Protein AF-0000000071821373 (afdb_homodimer)

Radius of gyration: 20.68 Å; Cα contacts (8 Å, |Δi|>4): 282; chains: 2; bounding box: 41×62×52 Å

Solvent-accessible surface area (backbone atoms only — not comparable to full-atom values): 16325 Å² total; per-residue (Å²): 130,56,71,66,56,53,48,50,34,48,46,51,29,52,49,26,50,13,40,44,38,11,38,24,46,49,52,18,52,54,44,57,64,51,37,69,77,74,42,53,81,91,68,64,64,71,68,56,64,84,60,56,63,58,50,51,52,47,50,54,52,37,52,54,28,49,54,50,28,54,57,25,47,53,51,52,37,66,71,66,53,69,67,58,76,70,58,71,66,26,47,50,49,50,50,48,53,52,50,50,52,53,48,53,57,53,48,51,53,51,51,51,53,52,53,50,34,64,73,73,47,85,43,72,69,55,44,53,50,49,24,52,50,25,44,50,48,27,52,53,42,51,53,51,52,47,50,48,50,45,65,75,74,98,129,55,71,67,55,52,51,51,36,49,48,52,30,52,50,24,48,15,40,44,38,11,40,23,46,50,52,16,51,54,44,57,64,52,36,70,77,70,36,55,75,91,67,61,63,71,68,58,65,84,59,54,63,58,50,50,52,47,50,55,52,37,52,56,28,49,54,49,29,53,56,25,47,52,51,51,37,67,70,66,53,68,65,58,76,66,60,70,65,25,47,51,50,51,50,48,52,52,50,50,52,52,48,53,57,54,47,52,53,52,50,51,52,52,53,49,35,65,73,72,47,85,42,72,69,54,45,53,52,47,23,53,48,26,44,50,49,28,52,51,43,50,52,51,51,48,51,49,50,45,65,76,73,98

Nearest PDB structures (foldseek):
  8w6f-assembly1_A  TM=7.249E-01  e=3.974E+00  artificial sequences
  4ons-assembly1_A  TM=6.147E-01  e=3.242E+00  Mus musculus
  6y07-assembly1_A  TM=5.290E-01  e=3.777E+00  synthetic construct
  6bfi-assembly2_B  TM=6.790E-01  e=7.322E+00  Oscarella pearsei
  8w6f-assembly1_A  TM=7.261E-01  e=4.843E+00  artificial sequences

Secondary structure (DSSP, 8-state):
--HHHHHHHHHHHHHHHHHHHHHHHHHHHHHHHTSGGGG-TTS--------HHHHHHHHHHHHHHHHHHHHHHHHHHHHH----S-SHHHHHHHHHHHHHHHHHHHHHHHHHHHHHHHHH---HHHHHHHHHHHHHHHHHHHHHHHHHHHHHH-/--HHHHHHHHHHHHHHHHHHHHHHHHHHHHHHHTSGGGGSSSS--------HHHHHHHHHHHHHHHHHHHHHHHHHHHHH----S-HHHHHHHHHHHHHHHHHHHHHHHHHHHHHHHHHH---HHHHHHHHHHHHHHHHHHHHHHHHHHHHHH-

Organism: Haloferax volcanii (strain ATCC 29605 / DSM 3757 / JCM 8879 / NBRC 14742 / NCIMB 2012 / VKM B-1768 / DS2) (NCBI:txid309800)

Structure (mmCIF, N/CA/C/O backbone):
data_AF-0000000071821373-model_v1
#
loop_
_entity.id
_entity.type
_entity.pdbx_description
1 polymer 'CopD domain protein'
#
loop_
_atom_site.group_PDB
_atom_site.id
_atom_site.type_symbol
_atom_site.label_atom_id
_atom_site.label_alt_id
_atom_site.label_comp_id
_atom_site.label_asym_id
_atom_site.label_entity_id
_atom_site.label_seq_id
_atom_site.pdbx_PDB_ins_code
_atom_site.Cartn_x
_atom_site.Cartn_y
_atom_site.Cartn_z
_atom_site.occupancy
_atom_site.B_iso_or_equiv
_atom_site.auth_seq_id
_atom_site.auth_comp_id
_atom_site.auth_asym_id
_atom_site.auth_atom_id
_atom_site.pdbx_PDB_model_num
ATOM 1 N N . MET A 1 1 ? -7.809 -14.523 -22.906 1 77.94 1 MET A N 1
ATOM 2 C CA . MET A 1 1 ? -7.102 -13.258 -22.703 1 77.94 1 MET A CA 1
ATOM 3 C C . MET A 1 1 ? -5.617 -13.414 -23 1 77.94 1 MET A C 1
ATOM 5 O O . MET A 1 1 ? -5.043 -14.484 -22.781 1 77.94 1 MET A O 1
ATOM 9 N N . SER A 1 2 ? -5.113 -12.359 -23.641 1 85.81 2 SER A N 1
ATOM 10 C CA . SER A 1 2 ? -3.678 -12.414 -23.906 1 85.81 2 SER A CA 1
ATOM 11 C C . SER A 1 2 ? -2.873 -12.398 -22.609 1 85.81 2 SER A C 1
ATOM 13 O O . SER A 1 2 ? -3.393 -12.031 -21.562 1 85.81 2 SER A O 1
ATOM 15 N N . ALA A 1 3 ? -1.694 -12.852 -22.625 1 86.81 3 ALA A N 1
ATOM 16 C CA . ALA A 1 3 ? -0.799 -12.852 -21.484 1 86.81 3 ALA A CA 1
ATOM 17 C C . ALA A 1 3 ? -0.598 -11.43 -20.938 1 86.81 3 ALA A C 1
ATOM 19 O O . ALA A 1 3 ? -0.548 -11.219 -19.734 1 86.81 3 ALA A O 1
ATOM 20 N N . ALA A 1 4 ? -0.507 -10.508 -21.844 1 90.06 4 ALA A N 1
ATOM 21 C CA . ALA A 1 4 ? -0.295 -9.109 -21.469 1 90.06 4 ALA A CA 1
ATOM 22 C C . ALA A 1 4 ? -1.507 -8.547 -20.719 1 90.06 4 ALA A C 1
ATOM 24 O O . ALA A 1 4 ? -1.358 -7.801 -19.75 1 90.06 4 ALA A O 1
ATOM 25 N N . THR A 1 5 ? -2.658 -8.906 -21.172 1 91.94 5 THR A N 1
ATOM 26 C CA . THR A 1 5 ? -3.881 -8.438 -20.531 1 91.94 5 THR A CA 1
ATOM 27 C C . THR A 1 5 ? -4.016 -9.031 -19.125 1 91.94 5 THR A C 1
ATOM 29 O O . THR A 1 5 ? -4.367 -8.328 -18.188 1 91.94 5 THR A O 1
ATOM 32 N N . THR A 1 6 ? -3.678 -10.266 -19 1 92.38 6 THR A N 1
ATOM 33 C CA . THR A 1 6 ? -3.76 -10.906 -17.688 1 92.38 6 THR A CA 1
ATOM 34 C C . THR A 1 6 ? -2.779 -10.273 -16.703 1 92.38 6 THR A C 1
ATOM 36 O O . THR A 1 6 ? -3.109 -10.062 -15.539 1 92.38 6 THR A O 1
ATOM 39 N N . LEU A 1 7 ? -1.603 -9.977 -17.234 1 92.94 7 LEU A N 1
ATOM 40 C CA . LEU A 1 7 ? -0.6 -9.32 -16.406 1 92.94 7 LEU A CA 1
ATOM 41 C C . LEU A 1 7 ? -1.076 -7.945 -15.945 1 92.94 7 LEU A C 1
ATOM 43 O O . LEU A 1 7 ? -0.912 -7.578 -14.781 1 92.94 7 LEU A O 1
ATOM 47 N N . LEU A 1 8 ? -1.646 -7.227 -16.891 1 95.06 8 LEU A N 1
ATOM 48 C CA . LEU A 1 8 ? -2.129 -5.887 -16.578 1 95.06 8 LEU A CA 1
ATOM 49 C C . LEU A 1 8 ? -3.25 -5.938 -15.547 1 95.06 8 LEU A C 1
ATOM 51 O O . LEU A 1 8 ? -3.297 -5.113 -14.633 1 95.06 8 LEU A O 1
ATOM 55 N N . VAL A 1 9 ? -4.129 -6.91 -15.672 1 96 9 VAL A N 1
ATOM 56 C CA . VAL A 1 9 ? -5.242 -7.09 -14.742 1 96 9 VAL A CA 1
ATOM 57 C C . VAL A 1 9 ? -4.707 -7.395 -13.344 1 96 9 VAL A C 1
ATOM 59 O O . VAL A 1 9 ? -5.129 -6.773 -12.367 1 96 9 VAL A O 1
ATOM 62 N N . ARG A 1 10 ? -3.756 -8.18 -13.25 1 95.94 10 ARG A N 1
ATOM 63 C CA . ARG A 1 10 ? -3.16 -8.547 -11.969 1 95.94 10 ARG A CA 1
ATOM 64 C C . ARG A 1 10 ? -2.396 -7.371 -11.359 1 95.94 10 ARG A C 1
ATOM 66 O O . ARG A 1 10 ? -2.463 -7.137 -10.156 1 95.94 10 ARG A O 1
ATOM 73 N N . LEU A 1 11 ? -1.693 -6.695 -12.227 1 97.38 11 LEU A N 1
ATOM 74 C CA . LEU A 1 11 ? -0.911 -5.551 -11.773 1 97.38 11 LEU A CA 1
ATOM 75 C C . LEU A 1 11 ? -1.815 -4.477 -11.18 1 97.38 11 LEU A C 1
ATOM 77 O O . LEU A 1 11 ? -1.554 -3.975 -10.078 1 97.38 11 LEU A O 1
ATOM 81 N N . VAL A 1 12 ? -2.881 -4.207 -11.891 1 98.31 12 VAL A N 1
ATOM 82 C CA . VAL A 1 12 ? -3.797 -3.174 -11.406 1 98.31 12 VAL A CA 1
ATOM 83 C C . VAL A 1 12 ? -4.434 -3.615 -10.094 1 98.31 12 VAL A C 1
ATOM 85 O O . VAL A 1 12 ? -4.586 -2.812 -9.172 1 98.31 12 VAL A O 1
ATOM 88 N N . HIS A 1 13 ? -4.793 -4.855 -10.055 1 98.12 13 HIS A N 1
ATOM 89 C CA . HIS A 1 13 ? -5.418 -5.387 -8.852 1 98.12 13 HIS A CA 1
ATOM 90 C C . HIS A 1 13 ? -4.48 -5.285 -7.648 1 98.12 13 HIS A C 1
ATOM 92 O O . HIS A 1 13 ? -4.871 -4.781 -6.594 1 98.12 13 HIS A O 1
ATOM 98 N N . VAL A 1 14 ? -3.244 -5.676 -7.824 1 98.19 14 VAL A N 1
ATOM 99 C CA . VAL A 1 14 ? -2.295 -5.715 -6.715 1 98.19 14 VAL A CA 1
ATOM 100 C C . VAL A 1 14 ? -1.872 -4.293 -6.348 1 98.19 14 VAL A C 1
ATOM 102 O O . VAL A 1 14 ? -1.662 -3.986 -5.172 1 98.19 14 VAL A O 1
ATOM 105 N N . VAL A 1 15 ? -1.742 -3.461 -7.309 1 98.69 15 VAL A N 1
ATOM 106 C CA . VAL A 1 15 ? -1.411 -2.064 -7.039 1 98.69 15 VAL A CA 1
ATOM 107 C C . VAL A 1 15 ? -2.561 -1.396 -6.289 1 98.69 15 VAL A C 1
ATOM 109 O O . VAL A 1 15 ? -2.334 -0.625 -5.355 1 98.69 15 VAL A O 1
ATOM 112 N N . GLY A 1 16 ? -3.783 -1.638 -6.742 1 98.75 16 GLY A N 1
ATOM 113 C CA . GLY A 1 16 ? -4.93 -1.138 -6 1 98.75 16 GLY A CA 1
ATOM 114 C C . GLY A 1 16 ? -4.93 -1.564 -4.543 1 98.75 16 GLY A C 1
ATOM 115 O O . GLY A 1 16 ? -5.176 -0.749 -3.652 1 98.75 16 GLY A O 1
ATOM 116 N N . MET A 1 17 ? -4.648 -2.836 -4.324 1 98.62 17 MET A N 1
ATOM 117 C CA . MET A 1 17 ? -4.559 -3.373 -2.971 1 98.62 17 MET A CA 1
ATOM 118 C C . MET A 1 17 ? -3.477 -2.652 -2.172 1 98.62 17 MET A C 1
ATOM 120 O O . MET A 1 17 ? -3.68 -2.32 -1.002 1 98.62 17 MET A O 1
ATOM 124 N N . ALA A 1 18 ? -2.352 -2.357 -2.73 1 98.75 18 ALA A N 1
ATOM 125 C CA . ALA A 1 18 ? -1.245 -1.679 -2.059 1 98.75 18 ALA A CA 1
ATOM 126 C C . ALA A 1 18 ? -1.636 -0.261 -1.652 1 98.75 18 ALA A C 1
ATOM 128 O O . ALA A 1 18 ? -1.303 0.192 -0.555 1 98.75 18 ALA A O 1
ATOM 129 N N . LEU A 1 19 ? -2.332 0.405 -2.537 1 98.69 19 LEU A N 1
ATOM 130 C CA . LEU A 1 19 ? -2.754 1.775 -2.268 1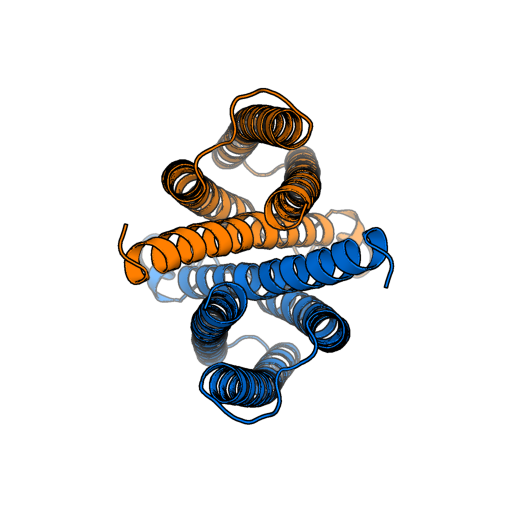 98.69 19 LEU A CA 1
ATOM 131 C C . LEU A 1 19 ? -3.766 1.818 -1.128 1 98.69 19 LEU A C 1
ATOM 133 O O . LEU A 1 19 ? -3.672 2.668 -0.24 1 98.69 19 LEU A O 1
ATOM 137 N N . VAL A 1 20 ? -4.691 0.878 -1.171 1 98.75 20 VAL A N 1
ATOM 138 C CA . VAL A 1 20 ? -5.754 0.875 -0.171 1 98.75 20 VAL A CA 1
ATOM 139 C C . VAL A 1 20 ? -5.191 0.448 1.182 1 98.75 20 VAL A C 1
ATOM 141 O O . VAL A 1 20 ? -5.43 1.105 2.197 1 98.75 20 VAL A O 1
ATOM 144 N N . LEU A 1 21 ? -4.422 -0.596 1.224 1 98.75 21 LEU A N 1
ATOM 145 C CA . LEU A 1 21 ? -3.873 -1.099 2.479 1 98.75 21 LEU A CA 1
ATOM 146 C C . LEU A 1 21 ? -2.795 -0.162 3.012 1 98.75 21 LEU A C 1
ATOM 148 O O . LEU A 1 21 ? -2.828 0.225 4.184 1 98.75 21 LEU A O 1
ATOM 152 N N . GLY A 1 22 ? -1.856 0.177 2.184 1 98.38 22 GLY A N 1
ATOM 153 C CA . GLY A 1 22 ? -0.811 1.093 2.611 1 98.38 22 GLY A CA 1
ATOM 154 C C . GLY A 1 22 ? -1.344 2.443 3.051 1 98.38 22 GLY A C 1
ATOM 155 O O . GLY A 1 22 ? -0.925 2.979 4.078 1 98.38 22 GLY A O 1
ATOM 156 N N . GLY A 1 23 ? -2.246 2.99 2.264 1 97.56 23 GLY A N 1
ATOM 157 C CA . GLY A 1 23 ? -2.865 4.254 2.625 1 97.56 23 GLY A CA 1
ATOM 158 C C . GLY A 1 23 ? -3.588 4.207 3.957 1 97.56 23 GLY A C 1
ATOM 159 O O . GLY A 1 23 ? -3.486 5.137 4.758 1 97.56 23 GLY A O 1
ATOM 160 N N . ALA A 1 24 ? -4.309 3.162 4.191 1 98.19 24 ALA A N 1
ATOM 161 C CA . ALA A 1 24 ? -5.035 3.025 5.449 1 98.19 24 ALA A CA 1
ATOM 162 C C . ALA A 1 24 ? -4.07 2.938 6.633 1 98.19 24 ALA A C 1
ATOM 164 O O . ALA A 1 24 ? -4.32 3.525 7.688 1 98.19 24 ALA A O 1
ATOM 165 N N . ALA A 1 25 ? -3.018 2.201 6.453 1 97.5 25 ALA A N 1
ATOM 166 C CA . ALA A 1 25 ? -2.029 2.049 7.52 1 97.5 25 ALA A CA 1
ATOM 167 C C . ALA A 1 25 ? -1.4 3.391 7.883 1 97.5 25 ALA A C 1
ATOM 169 O O . ALA A 1 25 ? -1.248 3.713 9.062 1 97.5 25 ALA A O 1
ATOM 170 N N . PHE A 1 26 ? -1.113 4.16 6.914 1 94.88 26 PHE A N 1
ATOM 171 C CA . PHE A 1 26 ? -0.473 5.441 7.184 1 94.88 26 PHE A CA 1
ATOM 172 C C . PHE A 1 26 ? -1.484 6.453 7.715 1 94.88 26 PHE A C 1
ATOM 174 O O . PHE A 1 26 ? -1.148 7.297 8.547 1 94.88 26 PHE A O 1
ATOM 181 N N . ALA A 1 27 ? -2.709 6.414 7.145 1 94 27 ALA A N 1
ATOM 182 C CA . ALA A 1 27 ? -3.75 7.262 7.719 1 94 27 ALA A CA 1
ATOM 183 C C . ALA A 1 27 ? -3.949 6.957 9.203 1 94 27 ALA A C 1
ATOM 185 O O . ALA A 1 27 ? -4.047 7.875 10.023 1 94 27 ALA A O 1
ATOM 1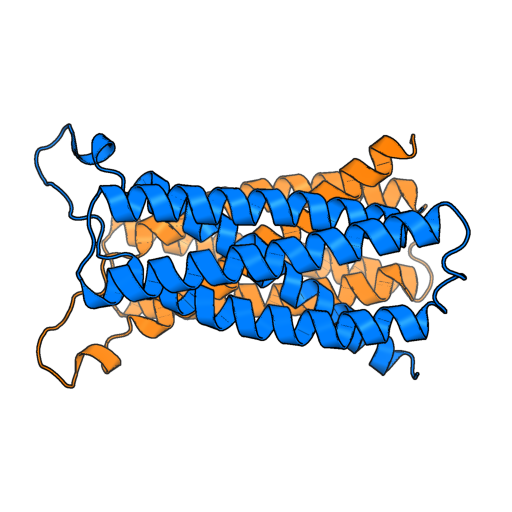86 N N . TRP A 1 28 ? -3.973 5.691 9.508 1 95.38 28 TRP A N 1
ATOM 187 C CA . TRP A 1 28 ? -4.105 5.25 10.891 1 95.38 28 TRP A CA 1
ATOM 188 C C . TRP A 1 28 ? -2.949 5.762 11.742 1 95.38 28 TRP A C 1
ATOM 190 O O . TRP A 1 28 ? -3.164 6.363 12.797 1 95.38 28 TRP A O 1
ATOM 200 N N . ALA A 1 29 ? -1.765 5.602 11.297 1 92 29 ALA A N 1
ATOM 201 C CA . ALA A 1 29 ? -0.565 5.98 12.039 1 92 29 ALA A CA 1
ATOM 202 C C . ALA A 1 29 ? -0.52 7.488 12.273 1 92 29 ALA A C 1
ATOM 204 O O . ALA A 1 29 ? -0.159 7.945 13.367 1 92 29 ALA A O 1
ATOM 205 N N . THR A 1 30 ? -0.865 8.25 11.242 1 86.38 30 THR A N 1
ATOM 206 C CA . THR A 1 30 ? -0.829 9.711 11.344 1 86.38 30 THR A CA 1
ATOM 207 C C . THR A 1 30 ? -1.877 10.211 12.336 1 86.38 30 THR A C 1
ATOM 209 O O . THR A 1 30 ? -1.62 11.141 13.102 1 86.38 30 THR A O 1
ATOM 212 N N . LEU A 1 31 ? -2.973 9.648 12.273 1 87.56 31 LEU A N 1
ATOM 213 C CA . LEU A 1 31 ? -4.055 10.086 13.148 1 87.56 31 LEU A CA 1
ATOM 214 C C . LEU A 1 31 ? -3.783 9.68 14.594 1 87.56 31 LEU A C 1
ATOM 216 O O . LEU A 1 31 ? -4.215 10.367 15.523 1 87.56 31 LEU A O 1
ATOM 220 N N . ARG A 1 32 ? -3.098 8.617 14.789 1 86.75 32 ARG A N 1
ATOM 221 C CA . ARG A 1 32 ? -2.756 8.172 16.141 1 86.75 32 ARG A CA 1
ATOM 222 C C . ARG A 1 32 ? -1.63 9.016 16.719 1 86.75 32 ARG A C 1
ATOM 224 O O . ARG A 1 32 ? -1.594 9.25 17.938 1 86.75 32 ARG A O 1
ATOM 231 N N . ALA A 1 33 ? -0.72 9.344 15.938 1 76.31 33 ALA A N 1
ATOM 232 C CA . ALA A 1 33 ? 0.42 10.133 16.391 1 76.31 33 ALA A CA 1
ATOM 233 C C . ALA A 1 33 ? -0.014 11.539 16.797 1 76.31 33 ALA A C 1
ATOM 235 O O . ALA A 1 33 ? 0.586 12.148 17.688 1 76.31 33 ALA A O 1
ATOM 236 N N . GLY A 1 34 ? -0.994 12.195 16.094 1 62.03 34 GLY A N 1
ATOM 237 C CA . GLY A 1 34 ? -1.465 13.531 16.422 1 62.03 34 GLY A CA 1
ATOM 238 C C . GLY A 1 34 ? -2.4 13.562 17.609 1 62.03 34 GLY A C 1
ATOM 239 O O . GLY A 1 34 ? -3.01 14.594 17.906 1 62.03 34 GLY A O 1
ATOM 240 N N . GLY A 1 35 ? -2.709 12.508 18.172 1 53.19 35 GLY A N 1
ATOM 241 C CA . GLY A 1 35 ? -3.67 12.5 19.266 1 53.19 35 GLY A CA 1
ATOM 242 C C . GLY A 1 35 ? -3.213 13.305 20.469 1 53.19 35 GLY A C 1
ATOM 243 O O . GLY A 1 35 ? -2.033 13.648 20.578 1 53.19 35 GLY A O 1
ATOM 244 N N . PRO A 1 36 ? -4.199 13.93 21.141 1 45.31 36 PRO A N 1
ATOM 245 C CA . PRO A 1 36 ? -4.008 14.867 22.25 1 45.31 36 PRO A CA 1
ATOM 246 C C . PRO A 1 36 ? -2.869 14.453 23.188 1 45.31 36 PRO A C 1
ATOM 248 O O . PRO A 1 36 ? -2.295 15.297 23.875 1 45.31 36 PRO A O 1
ATOM 251 N N . GLY A 1 37 ? -2.766 13.289 23.531 1 45.75 37 GLY A N 1
ATOM 252 C CA . GLY A 1 37 ? -1.871 13.055 24.656 1 45.75 37 GLY A CA 1
ATOM 253 C C . GLY A 1 37 ? -0.437 13.461 24.359 1 45.75 37 GLY A C 1
ATOM 254 O O . GLY A 1 37 ? 0.421 13.383 25.25 1 45.75 37 GLY A O 1
ATOM 255 N N . ARG A 1 38 ? -0.044 13.328 23.172 1 46.88 38 ARG A N 1
ATOM 256 C CA . ARG A 1 38 ? 1.347 13.711 22.953 1 46.88 38 ARG A CA 1
ATOM 257 C C . ARG A 1 38 ? 1.504 15.227 22.969 1 46.88 38 ARG A C 1
ATOM 259 O O . ARG A 1 38 ? 2.609 15.742 22.781 1 46.88 38 ARG A O 1
ATOM 266 N N . ALA A 1 39 ? 0.409 15.922 23.062 1 40.75 39 ALA A N 1
ATOM 267 C CA . ALA A 1 39 ? 0.488 17.359 23.344 1 40.75 39 ALA A CA 1
ATOM 268 C C . ALA A 1 39 ? 1.13 17.609 24.703 1 40.75 39 ALA A C 1
ATOM 270 O O . ALA A 1 39 ? 1.106 18.719 25.219 1 40.75 39 ALA A O 1
ATOM 271 N N . ASP A 1 40 ? 1.251 16.609 25.594 1 36.34 40 ASP A N 1
ATOM 272 C CA . ASP A 1 40 ? 1.533 17.109 26.938 1 36.34 40 ASP A CA 1
ATOM 273 C C . ASP A 1 40 ? 2.752 18.031 26.938 1 36.34 40 ASP A C 1
ATOM 275 O O . ASP A 1 40 ? 2.787 19.031 27.656 1 36.34 40 ASP A O 1
ATOM 279 N N . ALA A 1 41 ? 4.055 17.484 27.031 1 38.5 41 ALA A N 1
ATOM 280 C CA . ALA A 1 41 ? 5.031 18.203 27.844 1 38.5 41 ALA A CA 1
ATOM 281 C C . ALA A 1 41 ? 5.18 19.656 27.359 1 38.5 41 ALA A C 1
ATOM 283 O O . ALA A 1 41 ? 5.23 20.578 28.188 1 38.5 41 ALA A O 1
ATOM 284 N N . GLY A 1 42 ? 6.059 20.016 26.406 1 37.56 42 GLY A N 1
ATOM 285 C CA . GLY A 1 42 ? 6.648 21.344 26.328 1 37.56 42 GLY A CA 1
ATOM 286 C C . GLY A 1 42 ? 5.684 22.406 25.812 1 37.56 42 GLY A C 1
ATOM 287 O O . GLY A 1 42 ? 6.062 23.547 25.609 1 37.56 42 GLY A O 1
ATOM 288 N N . GLY A 1 43 ? 4.355 22.547 26.266 1 37.53 43 GLY A N 1
ATOM 289 C CA . GLY A 1 43 ? 3.352 23.594 26.125 1 37.53 43 GLY A CA 1
ATOM 290 C C . GLY A 1 43 ? 2.863 23.766 24.703 1 37.53 43 GLY A C 1
ATOM 291 O O . GLY A 1 43 ? 1.99 24.594 24.438 1 37.53 43 GLY A O 1
ATOM 292 N N . SER A 1 44 ? 3.74 23.766 23.719 1 37.31 44 SER A N 1
ATOM 293 C CA . SER A 1 44 ? 3.283 24.188 22.391 1 37.31 44 SER A CA 1
ATOM 294 C C . SER A 1 44 ? 2.311 23.188 21.797 1 37.31 44 SER A C 1
ATOM 296 O O . SER A 1 44 ? 2.602 21.984 21.734 1 37.31 44 SER A O 1
ATOM 298 N N . THR A 1 45 ? 0.994 23.125 22.188 1 38.03 45 THR A N 1
ATOM 299 C CA . THR A 1 45 ? -0.095 22.469 21.469 1 38.03 45 THR A CA 1
ATOM 300 C C . THR A 1 45 ? 0.239 22.344 19.984 1 38.03 45 THR A C 1
ATOM 302 O O . THR A 1 45 ? 0.098 23.297 19.219 1 38.03 45 THR A O 1
ATOM 305 N N . ALA A 1 46 ? 1.41 22.094 19.641 1 40.81 46 ALA A N 1
ATOM 306 C CA . ALA A 1 46 ? 1.667 21.922 18.219 1 40.81 46 ALA A CA 1
ATOM 307 C C . ALA A 1 46 ? 0.478 21.266 17.516 1 40.81 46 ALA A C 1
ATOM 309 O O . ALA A 1 46 ? 0.076 20.156 17.875 1 40.81 46 ALA A O 1
ATOM 310 N N . SER A 1 47 ? -0.762 21.906 17.266 1 46.06 47 SER A N 1
ATOM 311 C CA . SER A 1 47 ? -2.012 21.672 16.547 1 46.06 47 SER A CA 1
ATOM 312 C C . SER A 1 47 ? -1.836 20.625 15.453 1 46.06 47 SER A C 1
ATOM 314 O O . SER A 1 47 ? -1.037 20.797 14.531 1 46.06 47 SER A O 1
ATOM 316 N N . GLY A 1 48 ? -1.567 19.375 15.859 1 52.69 48 GLY A N 1
ATOM 317 C CA . GLY A 1 48 ? -1.616 18.438 14.75 1 52.69 48 GLY A CA 1
ATOM 318 C C . GLY A 1 48 ? -2.566 18.875 13.648 1 52.69 48 GLY A C 1
ATOM 319 O O . GLY A 1 48 ? -3.674 19.328 13.922 1 52.69 48 GLY A O 1
ATOM 320 N N . GLY A 1 49 ? -2.102 19.578 12.664 1 61.03 49 GLY A N 1
ATOM 321 C CA . GLY A 1 49 ? -2.873 20.109 11.555 1 61.03 49 GLY A CA 1
ATOM 322 C C . GLY A 1 49 ? -4.098 19.281 11.219 1 61.03 49 GLY A C 1
ATOM 323 O O . GLY A 1 49 ? -4.262 18.172 11.727 1 61.03 49 GLY A O 1
ATOM 324 N N . ASP A 1 50 ? -5.172 19.906 10.898 1 71.5 50 ASP A N 1
ATOM 325 C CA . ASP A 1 50 ? -6.383 19.281 10.375 1 71.5 50 ASP A CA 1
ATOM 326 C C . ASP A 1 50 ? -6.039 18.188 9.367 1 71.5 50 ASP A C 1
ATOM 328 O O . ASP A 1 50 ? -5.461 18.469 8.312 1 71.5 50 ASP A O 1
ATOM 332 N N . GLN A 1 51 ? -6.273 16.875 9.797 1 79.75 51 GLN A N 1
ATOM 333 C CA . GLN A 1 51 ? -5.938 15.742 8.953 1 79.75 51 GLN A CA 1
ATOM 334 C C . GLN A 1 51 ? -7.078 15.406 7.996 1 79.75 51 GLN A C 1
ATOM 336 O O . GLN A 1 51 ? -6.988 14.445 7.227 1 79.75 51 GLN A O 1
ATOM 341 N N . THR A 1 52 ? -8.102 16.188 7.941 1 83.5 52 THR A N 1
ATOM 342 C CA . THR A 1 52 ? -9.289 15.867 7.16 1 83.5 52 THR A CA 1
ATOM 343 C C . THR A 1 52 ? -8.992 15.961 5.664 1 83.5 52 THR A C 1
ATOM 345 O O . THR A 1 52 ? -9.555 15.203 4.871 1 83.5 52 THR A O 1
ATOM 348 N N . PRO A 1 53 ? -8.102 16.812 5.34 1 83.25 53 PRO A N 1
ATOM 349 C CA . PRO A 1 53 ? -7.797 16.812 3.908 1 83.25 53 PRO A CA 1
ATOM 350 C C . PRO A 1 53 ? -7.094 15.539 3.449 1 83.25 53 PRO A C 1
ATOM 352 O O . PRO A 1 53 ? -7.355 15.047 2.348 1 83.25 53 PRO A O 1
ATOM 355 N N . PHE A 1 54 ? -6.223 15.078 4.227 1 84.88 54 PHE A N 1
ATOM 356 C CA . PHE A 1 54 ? -5.562 13.82 3.906 1 84.88 54 PHE A CA 1
ATOM 357 C C . PHE A 1 54 ? -6.57 12.672 3.871 1 84.88 54 PHE A C 1
ATOM 359 O O . PHE A 1 54 ? -6.523 11.828 2.975 1 84.88 54 PHE A O 1
ATOM 366 N N . ALA A 1 55 ? -7.441 12.672 4.84 1 91.94 55 ALA A N 1
ATOM 367 C CA . ALA A 1 55 ? -8.477 11.641 4.887 1 91.94 55 ALA A CA 1
ATOM 368 C C . ALA A 1 55 ? -9.352 11.688 3.637 1 91.94 55 ALA A C 1
ATOM 370 O O . ALA A 1 55 ? -9.695 10.641 3.074 1 91.94 55 ALA A O 1
ATOM 371 N N . ALA A 1 56 ? -9.68 12.82 3.199 1 91.75 56 ALA A N 1
ATOM 372 C CA . ALA A 1 56 ? -10.492 12.984 1.996 1 91.75 56 ALA A CA 1
ATOM 373 C C . ALA A 1 56 ? -9.75 12.477 0.762 1 91.75 56 ALA A C 1
ATOM 375 O O . ALA A 1 56 ? -10.352 11.844 -0.113 1 91.75 56 ALA A O 1
ATOM 376 N N . LEU A 1 57 ? -8.477 12.789 0.661 1 92.06 57 LEU A N 1
ATOM 377 C CA . LEU A 1 57 ? -7.66 12.273 -0.431 1 92.06 57 LEU A CA 1
ATOM 378 C C . LEU A 1 57 ? -7.625 10.75 -0.41 1 92.06 57 LEU A C 1
ATOM 380 O O . LEU A 1 57 ? -7.766 10.109 -1.453 1 92.06 57 LEU A O 1
ATOM 384 N N . TYR A 1 58 ? -7.43 10.25 0.776 1 96.19 58 TYR A N 1
ATOM 385 C CA . TYR A 1 58 ? -7.434 8.797 0.889 1 96.19 58 TYR A CA 1
ATOM 386 C C . TYR A 1 58 ? -8.758 8.211 0.41 1 96.19 58 TYR A C 1
ATOM 388 O O . TYR A 1 58 ? -8.781 7.191 -0.281 1 96.19 58 TYR A O 1
ATOM 396 N N . GLU A 1 59 ? -9.836 8.828 0.833 1 97.88 59 GLU A N 1
ATOM 397 C CA . GLU A 1 59 ? -11.148 8.312 0.442 1 97.88 59 GLU A CA 1
ATOM 398 C C . GLU A 1 59 ? -11.312 8.32 -1.075 1 97.88 59 GLU A C 1
ATOM 400 O O . GLU A 1 59 ? -11.859 7.375 -1.649 1 97.88 59 GLU A O 1
ATOM 405 N N . LEU A 1 60 ? -10.898 9.297 -1.702 1 96.5 60 LEU A N 1
ATOM 406 C CA . LEU A 1 60 ? -10.953 9.367 -3.158 1 96.5 60 LEU A CA 1
ATOM 407 C C . LEU A 1 60 ? -10.141 8.242 -3.791 1 96.5 60 LEU A C 1
ATOM 409 O O . LEU A 1 60 ? -10.641 7.531 -4.668 1 96.5 60 LEU A O 1
ATOM 413 N N . VAL A 1 61 ? -8.914 8.102 -3.373 1 97.38 61 VAL A N 1
ATOM 414 C CA . VAL A 1 61 ? -8.031 7.066 -3.895 1 97.38 61 VAL A CA 1
ATOM 415 C C . VAL A 1 61 ? -8.609 5.688 -3.568 1 97.38 61 VAL A C 1
ATOM 417 O O . VAL A 1 61 ? -8.562 4.777 -4.402 1 97.38 61 VAL A O 1
ATOM 420 N N . PHE A 1 62 ? -9.133 5.574 -2.342 1 98.44 62 PHE A N 1
ATOM 421 C CA . PHE A 1 62 ? -9.719 4.32 -1.883 1 98.44 62 PHE A CA 1
ATOM 422 C C . PHE A 1 62 ? -10.82 3.859 -2.832 1 98.44 62 PHE A C 1
ATOM 424 O O . PHE A 1 62 ? -10.797 2.727 -3.314 1 98.44 62 PHE A O 1
ATOM 431 N N . TRP A 1 63 ? -11.727 4.676 -3.146 1 98.5 63 TRP A N 1
ATOM 432 C CA . TRP A 1 63 ? -12.883 4.273 -3.936 1 98.5 63 TRP A CA 1
ATOM 433 C C . TRP A 1 63 ? -12.492 4.039 -5.391 1 98.5 63 TRP A C 1
ATOM 435 O O . TRP A 1 63 ? -13.031 3.143 -6.047 1 98.5 63 TRP A O 1
ATOM 445 N N . ALA A 1 64 ? -11.594 4.809 -5.914 1 98.44 64 ALA A N 1
ATOM 446 C CA . ALA A 1 64 ? -11.086 4.562 -7.262 1 98.44 64 ALA A CA 1
ATOM 447 C C . ALA A 1 64 ? -10.375 3.211 -7.344 1 98.44 64 ALA A C 1
ATOM 449 O O . ALA A 1 64 ? -10.625 2.428 -8.266 1 98.44 64 ALA A O 1
ATOM 450 N N . ALA A 1 65 ? -9.516 2.971 -6.383 1 98.62 65 ALA A N 1
ATOM 451 C CA . ALA A 1 65 ? -8.781 1.708 -6.34 1 98.62 65 ALA A CA 1
ATOM 452 C C . ALA A 1 65 ? -9.727 0.531 -6.125 1 98.62 65 ALA A C 1
ATOM 454 O O . ALA A 1 65 ? -9.578 -0.519 -6.758 1 98.62 65 ALA A O 1
ATOM 455 N N . MET A 1 66 ? -10.68 0.69 -5.246 1 98.31 66 MET A N 1
ATOM 456 C CA . MET A 1 66 ? -11.648 -0.371 -4.984 1 98.31 66 MET A CA 1
ATOM 457 C C . MET A 1 66 ? -12.453 -0.697 -6.238 1 98.31 66 MET A C 1
ATOM 459 O O . MET A 1 66 ? -12.672 -1.868 -6.555 1 98.31 66 MET A O 1
ATOM 463 N N . GLY A 1 67 ? -12.945 0.371 -6.918 1 98.06 67 GLY A N 1
ATOM 464 C CA . GLY A 1 67 ? -13.633 0.14 -8.18 1 98.06 67 GLY A CA 1
ATOM 465 C C . GLY A 1 67 ? -12.797 -0.636 -9.18 1 98.06 67 GLY A C 1
ATOM 466 O O . GLY A 1 67 ? -13.281 -1.6 -9.781 1 98.06 67 GLY A O 1
ATOM 467 N N . ALA A 1 68 ? -11.508 -0.245 -9.352 1 98.31 68 ALA A N 1
ATOM 468 C CA . ALA A 1 68 ? -10.594 -0.944 -10.242 1 98.31 68 ALA A CA 1
ATOM 469 C C . ALA A 1 68 ? -10.383 -2.387 -9.797 1 98.31 68 ALA A C 1
ATOM 471 O O . ALA A 1 68 ? -10.305 -3.297 -10.625 1 98.31 68 ALA A O 1
ATOM 472 N N . MET A 1 69 ? -10.312 -2.619 -8.516 1 98.25 69 MET A N 1
ATOM 473 C CA . MET A 1 69 ? -10.07 -3.955 -7.98 1 98.25 69 MET A CA 1
ATOM 474 C C . MET A 1 69 ? -11.289 -4.855 -8.188 1 98.25 69 MET A C 1
ATOM 476 O O . MET A 1 69 ? -11.141 -6.059 -8.398 1 98.25 69 MET A O 1
ATOM 480 N N . VAL A 1 70 ? -12.469 -4.332 -8.133 1 96.12 70 VAL A N 1
ATOM 481 C CA . VAL A 1 70 ? -13.664 -5.129 -8.414 1 96.12 70 VAL A CA 1
ATOM 482 C C . VAL A 1 70 ? -13.656 -5.574 -9.875 1 96.12 70 VAL A C 1
ATOM 484 O O . VAL A 1 70 ? -13.867 -6.75 -10.172 1 96.12 70 VAL A O 1
ATOM 487 N N . VAL A 1 71 ? -13.344 -4.641 -10.773 1 96.31 71 VAL A N 1
ATOM 488 C CA . VAL A 1 71 ? -13.32 -4.945 -12.203 1 96.31 71 VAL A CA 1
ATOM 489 C C . VAL A 1 71 ? -12.219 -5.969 -12.492 1 96.31 71 VAL A C 1
ATOM 491 O O . VAL A 1 71 ? -12.469 -6.977 -13.156 1 96.31 71 VAL A O 1
ATOM 494 N N . THR A 1 72 ? -11.078 -5.738 -11.953 1 96.56 72 THR A N 1
ATOM 495 C CA . THR A 1 72 ? -9.977 -6.656 -12.203 1 96.56 72 THR A CA 1
ATOM 496 C C . THR A 1 72 ? -10.18 -7.969 -11.453 1 96.56 72 THR A C 1
ATOM 498 O O . THR A 1 72 ? -9.688 -9.016 -11.875 1 96.56 72 THR A O 1
ATOM 501 N N . GLY A 1 73 ? -10.844 -7.93 -10.32 1 93.5 73 GLY A N 1
ATOM 502 C CA . GLY A 1 73 ? -11.203 -9.172 -9.656 1 93.5 73 GLY A CA 1
ATOM 503 C C . GLY A 1 73 ? -12.016 -10.102 -10.531 1 93.5 73 GLY A C 1
ATOM 504 O O . GLY A 1 73 ? -11.773 -11.312 -10.555 1 93.5 73 GLY A O 1
ATOM 505 N N . VAL A 1 74 ? -12.984 -9.578 -11.203 1 90.56 74 VAL A N 1
ATOM 506 C CA . VAL A 1 74 ? -13.773 -10.336 -12.164 1 90.56 74 VAL A CA 1
ATOM 507 C C . VAL A 1 74 ? -12.875 -10.859 -13.281 1 90.56 74 VAL A C 1
ATOM 509 O O . VAL A 1 74 ? -13 -12.008 -13.695 1 90.56 74 VAL A O 1
ATOM 512 N N . GLY A 1 75 ? -12 -10.023 -13.734 1 87.75 75 GLY A N 1
ATOM 513 C CA . GLY A 1 75 ? -11.039 -10.445 -14.734 1 87.75 75 GLY A CA 1
ATOM 514 C C . GLY A 1 75 ? -10.164 -11.594 -14.273 1 87.75 75 GLY A C 1
ATOM 515 O O . GLY A 1 75 ? -9.922 -12.547 -15.023 1 87.75 75 GLY A O 1
ATOM 516 N N . ASN A 1 76 ? -9.75 -11.531 -13.078 1 88.06 76 ASN A N 1
ATOM 517 C CA . ASN A 1 76 ? -8.93 -12.602 -12.523 1 88.06 76 ASN A CA 1
ATOM 518 C C . ASN A 1 76 ? -9.719 -13.914 -12.414 1 88.06 76 ASN A C 1
ATOM 520 O O . ASN A 1 76 ? -9.164 -14.992 -12.633 1 88.06 76 ASN A O 1
ATOM 524 N N . LEU A 1 77 ? -10.914 -13.812 -12.062 1 81.75 77 LEU A N 1
ATOM 525 C CA . LEU A 1 77 ? -11.766 -15 -11.977 1 81.75 77 LEU A CA 1
ATOM 526 C C . LEU A 1 77 ? -12 -15.609 -13.352 1 81.75 77 LEU A C 1
ATOM 528 O O . LEU A 1 77 ? -12.039 -16.828 -13.492 1 81.75 77 LEU A O 1
ATOM 532 N N . GLY A 1 78 ? -12.281 -14.805 -14.32 1 75.31 78 GLY A N 1
ATOM 533 C CA . GLY A 1 78 ? -12.461 -15.289 -15.68 1 75.31 78 GLY A CA 1
ATOM 534 C C . GLY A 1 78 ? -11.227 -15.984 -16.234 1 75.31 78 GLY A C 1
ATOM 535 O O . GLY A 1 78 ? -11.344 -16.953 -16.984 1 75.31 78 GLY A O 1
ATOM 536 N N . ALA A 1 79 ? -10.18 -15.492 -15.812 1 68.19 79 ALA A N 1
ATOM 537 C CA . ALA A 1 79 ? -8.93 -16.094 -16.281 1 68.19 79 ALA A CA 1
ATOM 538 C C . ALA A 1 79 ? -8.664 -17.422 -15.57 1 68.19 79 ALA A C 1
ATOM 540 O O . ALA A 1 79 ? -8.055 -18.328 -16.141 1 68.19 79 ALA A O 1
ATOM 541 N N . LEU A 1 80 ? -8.922 -17.531 -14.336 1 63.28 80 LEU A N 1
ATOM 542 C CA . LEU A 1 80 ? -8.672 -18.734 -13.539 1 63.28 80 LEU A CA 1
ATOM 543 C C . LEU A 1 80 ? -9.75 -19.781 -13.789 1 63.28 80 LEU A C 1
ATOM 545 O O . LEU A 1 80 ? -9.508 -20.984 -13.617 1 63.28 80 LEU A O 1
ATOM 549 N N . GLY A 1 81 ? -10.797 -19.547 -14.492 1 58.25 81 GLY A N 1
ATOM 550 C CA . GLY A 1 81 ? -11.938 -20.453 -14.523 1 58.25 81 GLY A CA 1
ATOM 551 C C . GLY A 1 81 ? -12.469 -20.797 -13.141 1 58.25 81 GLY A C 1
ATOM 552 O O . GLY A 1 81 ? -11.797 -21.469 -12.367 1 58.25 81 GLY A O 1
ATOM 553 N N . PRO A 1 82 ? -13.367 -19.891 -12.516 1 55.06 82 PRO A N 1
ATOM 554 C CA . PRO A 1 82 ? -13.766 -20.188 -11.141 1 55.06 82 PRO A CA 1
ATOM 555 C C . PRO A 1 82 ? -14.164 -21.656 -10.953 1 55.06 82 PRO A C 1
ATOM 557 O O . PRO A 1 82 ? -14.875 -22.219 -11.789 1 55.06 82 PRO A O 1
ATOM 560 N N . PRO A 1 83 ? -13.312 -22.438 -10.234 1 56.69 83 PRO A N 1
ATOM 561 C CA . PRO A 1 83 ? -13.945 -23.75 -10.031 1 56.69 83 PRO A CA 1
ATOM 562 C C . PRO A 1 83 ? -15.375 -23.641 -9.5 1 56.69 83 PRO A C 1
ATOM 564 O O . PRO A 1 83 ? -15.742 -22.609 -8.93 1 56.69 83 PRO A O 1
ATOM 567 N N . GLY A 1 84 ? -16.281 -24.391 -9.953 1 55.88 84 GLY A N 1
ATOM 568 C CA . GLY A 1 84 ? -17.641 -24.516 -9.438 1 55.88 84 GLY A CA 1
ATOM 569 C C . GLY A 1 84 ? -17.734 -24.281 -7.941 1 55.88 84 GLY A C 1
ATOM 570 O O . GLY A 1 84 ? -16.734 -24.406 -7.223 1 55.88 84 GLY A O 1
ATOM 571 N N . PRO A 1 85 ? -18.656 -23.391 -7.496 1 60.16 85 PRO A N 1
ATOM 572 C CA . PRO A 1 85 ? -18.891 -23.078 -6.082 1 60.16 85 PRO A CA 1
ATOM 573 C C . PRO A 1 85 ? -18.75 -24.297 -5.176 1 60.16 85 PRO A C 1
ATOM 575 O O . PRO A 1 85 ? -18.797 -24.172 -3.951 1 60.16 85 PRO A O 1
ATOM 578 N N . SER A 1 86 ? -18.344 -25.5 -5.809 1 69.62 86 SER A N 1
ATOM 579 C CA . SER A 1 86 ? -18.25 -26.719 -4.992 1 69.62 86 SER A CA 1
ATOM 580 C C . SER A 1 86 ? -16.812 -27.016 -4.609 1 69.62 86 SER A C 1
ATOM 582 O O . SER A 1 86 ? -15.875 -26.609 -5.316 1 69.62 86 SER A O 1
ATOM 584 N N . GLY A 1 87 ? -16.547 -27.094 -3.205 1 82.94 87 GLY A N 1
ATOM 585 C CA . GLY A 1 87 ? -15.266 -27.484 -2.646 1 82.94 87 GLY A CA 1
ATOM 586 C C . GLY A 1 87 ? -14.656 -26.406 -1.761 1 82.94 87 GLY A C 1
ATOM 587 O O . GLY A 1 87 ? -15.297 -25.406 -1.465 1 82.94 87 GLY A O 1
ATOM 588 N N . ARG A 1 88 ? -13.477 -26.672 -1.419 1 85.62 88 ARG A N 1
ATOM 589 C CA . ARG A 1 88 ? -12.781 -25.797 -0.481 1 85.62 88 ARG A CA 1
ATOM 590 C C . ARG A 1 88 ? -12.438 -24.453 -1.133 1 85.62 88 ARG A C 1
ATOM 592 O O . ARG A 1 88 ? -12.617 -23.406 -0.527 1 85.62 88 ARG A O 1
ATOM 599 N N . TRP A 1 89 ? -11.984 -24.453 -2.352 1 87.69 89 TRP A N 1
ATOM 600 C CA . TRP A 1 89 ? -11.609 -23.234 -3.076 1 87.69 89 TRP A CA 1
ATOM 601 C C . TRP A 1 89 ? -12.82 -22.328 -3.277 1 87.69 89 TRP A C 1
ATOM 603 O O . TRP A 1 89 ? -12.742 -21.125 -3.064 1 87.69 89 TRP A O 1
ATOM 613 N N . GLY A 1 90 ? -13.898 -22.922 -3.775 1 87.44 90 GLY A N 1
ATOM 614 C CA . GLY A 1 90 ? -15.125 -22.156 -3.969 1 87.44 90 GLY A CA 1
ATOM 615 C C . GLY A 1 90 ? -15.641 -21.531 -2.689 1 87.44 90 GLY A C 1
ATOM 616 O O . GLY A 1 90 ? -16.125 -20.391 -2.705 1 87.44 90 GLY A O 1
ATOM 617 N N . SER A 1 91 ? -15.547 -22.234 -1.621 1 90.5 91 SER A N 1
ATOM 618 C CA . SER A 1 91 ? -16 -21.719 -0.332 1 90.5 91 SER A CA 1
ATOM 619 C C . SER A 1 91 ? -15.133 -20.562 0.132 1 90.5 91 SER A C 1
ATOM 621 O O . SER A 1 91 ? -15.641 -19.578 0.684 1 90.5 91 SER A O 1
ATOM 623 N N . LEU A 1 92 ? -13.828 -20.719 -0.13 1 92.25 92 LEU A N 1
ATOM 624 C CA . LEU A 1 92 ? -12.922 -19.641 0.246 1 92.25 92 LEU A CA 1
ATOM 625 C C . LEU A 1 92 ? -13.172 -18.391 -0.605 1 92.25 92 LEU A C 1
ATOM 627 O O . LEU A 1 92 ? -13.125 -17.266 -0.1 1 92.25 92 LEU A O 1
ATOM 631 N N . LEU A 1 93 ? -13.398 -18.641 -1.844 1 91.69 93 LEU A N 1
ATOM 632 C CA . LEU A 1 93 ? -13.711 -17.5 -2.709 1 91.69 93 LEU A CA 1
ATOM 633 C C . LEU A 1 93 ? -14.992 -16.812 -2.25 1 91.69 93 LEU A C 1
ATOM 635 O O . LEU A 1 93 ? -15.047 -15.578 -2.191 1 91.69 93 LEU A O 1
ATOM 639 N N . THR A 1 94 ? -15.984 -17.656 -1.961 1 91.69 94 THR A N 1
ATOM 640 C CA . THR A 1 94 ? -17.25 -17.094 -1.486 1 91.69 94 THR A CA 1
ATOM 641 C C . THR A 1 94 ? -17.031 -16.281 -0.206 1 91.69 94 THR A C 1
ATOM 643 O O . THR A 1 94 ? -17.578 -15.188 -0.06 1 91.69 94 THR A O 1
ATOM 646 N N . ALA A 1 95 ? -16.25 -16.797 0.712 1 93.81 95 ALA A N 1
ATOM 647 C CA . ALA A 1 95 ? -15.93 -16.109 1.959 1 93.81 95 ALA A CA 1
ATOM 648 C C . ALA A 1 95 ? -15.234 -14.773 1.687 1 93.81 95 ALA A C 1
ATOM 650 O O . ALA A 1 95 ? -15.555 -13.758 2.305 1 93.81 95 ALA A O 1
ATOM 651 N N . LYS A 1 96 ? -14.32 -14.867 0.747 1 95.19 96 LYS A N 1
ATOM 652 C CA . LYS A 1 96 ? -13.609 -13.633 0.41 1 95.19 96 LYS A CA 1
ATOM 653 C C . LYS A 1 96 ? -14.562 -12.602 -0.194 1 95.19 96 LYS A C 1
ATOM 655 O O . LYS A 1 96 ? -14.516 -11.422 0.165 1 95.19 96 LYS A O 1
ATOM 660 N N . LEU A 1 97 ? -15.445 -12.992 -1.041 1 95 97 LEU A N 1
ATOM 661 C CA . LEU A 1 97 ? -16.375 -12.062 -1.684 1 95 97 LEU A CA 1
ATOM 662 C C . LEU A 1 97 ? -17.344 -11.477 -0.667 1 95 97 LEU A C 1
ATOM 664 O O . LEU A 1 97 ? -17.688 -10.289 -0.743 1 95 97 LEU A O 1
ATOM 668 N N . LEU A 1 98 ? -17.734 -12.297 0.276 1 96.94 98 LEU A N 1
ATOM 669 C CA . LEU A 1 98 ? -18.609 -11.797 1.341 1 96.94 98 LEU A CA 1
ATOM 670 C C . LEU A 1 98 ? -17.859 -10.797 2.223 1 96.94 98 LEU A C 1
ATOM 672 O O . LEU A 1 98 ? -18.422 -9.758 2.592 1 96.94 98 LEU A O 1
ATOM 676 N N . ALA A 1 99 ? -16.656 -11.102 2.514 1 97.88 99 ALA A N 1
ATOM 677 C CA . ALA A 1 99 ? -15.828 -10.211 3.32 1 97.88 99 ALA A CA 1
ATOM 678 C C . ALA A 1 99 ? -15.578 -8.891 2.594 1 97.88 99 ALA A C 1
ATOM 680 O O . ALA A 1 99 ? -15.609 -7.82 3.205 1 97.88 99 ALA A O 1
ATOM 681 N N . VAL A 1 100 ? -15.328 -8.992 1.298 1 98.12 100 VAL A N 1
ATOM 682 C CA . VAL A 1 100 ? -15.109 -7.793 0.501 1 98.12 100 VAL A CA 1
ATOM 683 C C . VAL A 1 100 ? -16.375 -6.938 0.497 1 98.12 100 VAL A C 1
ATOM 685 O O . VAL A 1 100 ? -16.297 -5.715 0.627 1 98.12 100 VAL A O 1
ATOM 688 N N . THR A 1 101 ? -17.531 -7.543 0.331 1 97.69 101 THR A N 1
ATOM 689 C CA . THR A 1 101 ? -18.797 -6.816 0.328 1 97.69 101 THR A CA 1
ATOM 690 C C . THR A 1 101 ? -19.016 -6.102 1.659 1 97.69 101 THR A C 1
ATOM 692 O O . THR A 1 101 ? -19.344 -4.914 1.687 1 97.69 101 THR A O 1
ATOM 695 N N . ALA A 1 102 ? -18.797 -6.793 2.768 1 98.25 102 ALA A N 1
ATOM 696 C CA . ALA 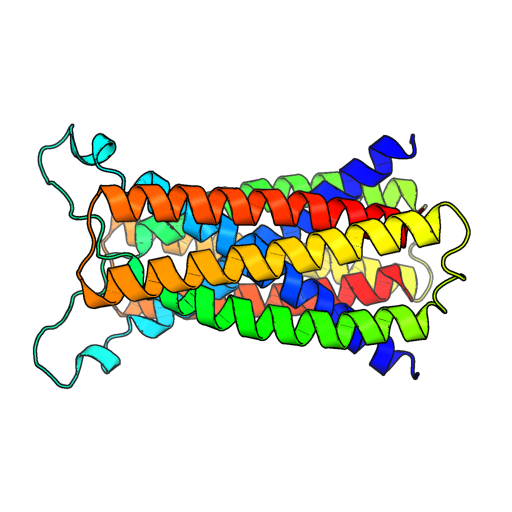A 1 102 ? -18.922 -6.195 4.098 1 98.25 102 ALA A CA 1
ATOM 697 C C . ALA A 1 102 ? -17.922 -5.055 4.277 1 98.25 102 ALA A C 1
ATOM 699 O O . ALA A 1 102 ? -18.266 -4.016 4.852 1 98.25 102 ALA A O 1
ATOM 700 N N . PHE A 1 103 ? -16.766 -5.273 3.795 1 98.75 103 PHE A N 1
ATOM 701 C CA . PHE A 1 103 ? -15.703 -4.281 3.873 1 98.75 103 PHE A CA 1
ATOM 702 C C . PHE A 1 103 ? -16.094 -3.01 3.127 1 98.75 103 PHE A C 1
ATOM 704 O O . PHE A 1 103 ? -15.898 -1.902 3.631 1 98.75 103 PHE A O 1
ATOM 711 N N . VAL A 1 104 ? -16.625 -3.129 1.933 1 98.12 104 VAL A N 1
ATOM 712 C CA . VAL A 1 104 ? -17.031 -1.988 1.117 1 98.12 104 VAL A CA 1
ATOM 713 C C . VAL A 1 104 ? -18.156 -1.224 1.822 1 98.12 104 VAL A C 1
ATOM 715 O O . VAL A 1 104 ? -18.125 0.008 1.89 1 98.12 104 VAL A O 1
ATOM 718 N N . LEU A 1 105 ? -19.109 -1.92 2.357 1 97.5 105 LEU A N 1
ATOM 719 C CA . LEU A 1 105 ? -20.219 -1.288 3.066 1 97.5 105 LEU A CA 1
ATOM 720 C C . LEU A 1 105 ? -19.719 -0.547 4.305 1 97.5 105 LEU A C 1
ATOM 722 O O . LEU A 1 105 ? -20.141 0.584 4.562 1 97.5 105 LEU A O 1
ATOM 726 N N . GLY A 1 106 ? -18.844 -1.217 5.059 1 97.44 106 GLY A N 1
ATOM 727 C CA . GLY A 1 106 ? -18.234 -0.563 6.207 1 97.44 106 GLY A CA 1
ATOM 728 C C . GLY A 1 106 ? -17.406 0.657 5.832 1 97.44 106 GLY A C 1
ATOM 729 O O . GLY A 1 106 ? -17.406 1.651 6.559 1 97.44 106 GLY A O 1
ATOM 730 N N . SER A 1 107 ? -16.766 0.61 4.734 1 98.25 107 SER A N 1
ATOM 731 C CA . SER A 1 107 ? -15.953 1.726 4.273 1 98.25 107 SER A CA 1
ATOM 732 C C . SER A 1 107 ? -16.812 2.916 3.867 1 98.25 107 SER A C 1
ATOM 734 O O . SER A 1 107 ? -16.375 4.062 3.939 1 98.25 107 SER A O 1
ATOM 736 N N . PHE A 1 108 ? -18.016 2.627 3.406 1 96.88 108 PHE A N 1
ATOM 737 C CA . PHE A 1 108 ? -18.938 3.709 3.088 1 96.88 108 PHE A CA 1
ATOM 738 C C . PHE A 1 108 ? -19.281 4.512 4.336 1 96.88 108 PHE A C 1
ATOM 740 O O . PHE A 1 108 ? -19.344 5.742 4.289 1 96.88 108 PHE A O 1
ATOM 747 N N . VAL A 1 109 ? -19.453 3.873 5.449 1 96.31 109 VAL A N 1
ATOM 748 C CA . VAL A 1 109 ? -19.734 4.535 6.719 1 96.31 109 VAL A CA 1
ATOM 749 C C . VAL A 1 109 ? -18.547 5.418 7.113 1 96.31 109 VAL A C 1
ATOM 751 O O . VAL A 1 109 ? -18.734 6.566 7.52 1 96.31 109 VAL A O 1
ATOM 754 N N . ARG A 1 110 ? -17.375 4.875 6.953 1 96.88 110 ARG A N 1
ATOM 755 C CA . ARG A 1 110 ? -16.172 5.637 7.258 1 96.88 110 ARG A CA 1
ATOM 756 C C . ARG A 1 110 ? -16.109 6.91 6.422 1 96.88 110 ARG A C 1
ATOM 758 O O . ARG A 1 110 ? -15.781 7.98 6.941 1 96.88 110 ARG A O 1
ATOM 765 N N . THR A 1 111 ? -16.422 6.789 5.176 1 96.94 111 THR A N 1
ATOM 766 C CA . THR A 1 111 ? -16.391 7.938 4.277 1 96.94 111 THR A CA 1
ATOM 767 C C . THR A 1 111 ? -17.391 9 4.715 1 96.94 111 THR A C 1
ATOM 769 O O . THR A 1 111 ? -17.125 10.195 4.625 1 96.94 111 THR A O 1
ATOM 772 N N . LEU A 1 112 ? -18.547 8.625 5.246 1 95.12 112 LEU A N 1
ATOM 773 C CA . LEU A 1 112 ? -19.547 9.57 5.738 1 95.12 112 LEU A CA 1
ATOM 774 C C . LEU A 1 112 ? -19.016 10.328 6.953 1 95.12 112 LEU A C 1
ATOM 776 O O . LEU A 1 112 ? -19.281 11.523 7.113 1 95.12 112 LEU A O 1
ATOM 780 N N . VAL A 1 113 ? -18.312 9.602 7.766 1 93.38 113 VAL A N 1
ATOM 781 C CA . VAL A 1 113 ? -17.719 10.234 8.938 1 93.38 113 VAL A CA 1
ATOM 782 C C . VAL A 1 113 ? -16.719 11.297 8.508 1 93.38 113 VAL A C 1
ATOM 784 O O . VAL A 1 113 ? -16.688 12.398 9.055 1 93.38 113 VAL A O 1
ATOM 787 N N . VAL A 1 114 ? -15.93 10.992 7.488 1 94.44 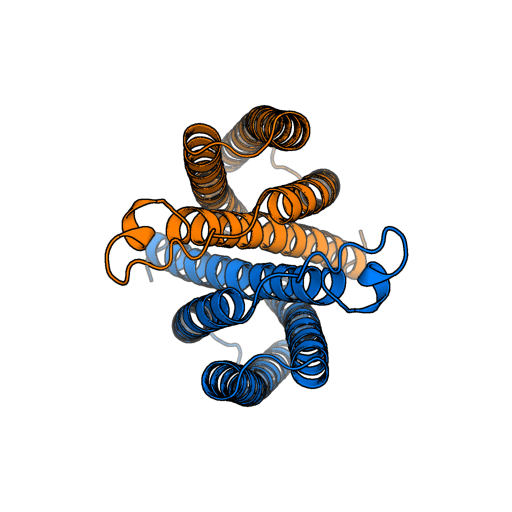114 VAL A N 1
ATOM 788 C CA . VAL A 1 114 ? -14.953 11.945 6.965 1 94.44 114 VAL A CA 1
ATOM 789 C C . VAL A 1 114 ? -15.672 13.188 6.434 1 94.44 114 VAL A C 1
ATOM 791 O O . VAL A 1 114 ? -15.273 14.312 6.73 1 94.44 114 VAL A O 1
ATOM 794 N N . PHE A 1 115 ? -16.688 12.992 5.727 1 93.38 115 PHE A N 1
ATOM 795 C CA . PHE A 1 115 ? -17.438 14.102 5.148 1 93.38 115 PHE A CA 1
ATOM 796 C C . PHE A 1 115 ? -18.062 14.953 6.242 1 93.38 115 PHE A C 1
ATOM 798 O O . PHE A 1 115 ? -18.078 16.188 6.148 1 93.38 115 PHE A O 1
ATOM 805 N N . ARG A 1 116 ? -18.562 14.383 7.254 1 91.62 116 ARG A N 1
ATOM 806 C CA . ARG A 1 116 ? -19.172 15.125 8.359 1 91.62 116 ARG A CA 1
ATOM 807 C C . ARG A 1 116 ? -18.141 15.969 9.086 1 91.62 116 ARG A C 1
ATOM 809 O O . ARG A 1 116 ? -18.406 17.125 9.43 1 91.62 116 ARG A O 1
ATOM 816 N N . LEU A 1 117 ? -17.016 15.383 9.266 1 90 117 LEU A N 1
ATOM 817 C CA . LEU A 1 117 ? -15.961 16.094 9.969 1 90 117 LEU A CA 1
ATOM 818 C C . LEU A 1 117 ? -15.438 17.25 9.133 1 90 117 LEU A C 1
ATOM 820 O O . LEU A 1 117 ? -15.055 18.297 9.672 1 90 117 LEU A O 1
ATOM 824 N N . ARG A 1 118 ? -15.438 17.031 7.863 1 88.44 118 ARG A N 1
ATOM 825 C CA . ARG A 1 118 ? -15.016 18.109 6.973 1 88.44 118 ARG A CA 1
ATOM 826 C C . ARG A 1 118 ? -16.016 19.266 6.996 1 88.44 118 ARG A C 1
ATOM 828 O O . ARG A 1 118 ? -15.617 20.438 6.891 1 88.44 118 ARG A O 1
ATOM 835 N N . ARG A 1 119 ? -17.219 18.984 7.199 1 89.19 119 ARG A N 1
ATOM 836 C CA . ARG A 1 119 ? -18.266 19.984 7.176 1 89.19 119 ARG A CA 1
ATOM 837 C C . ARG A 1 119 ? -18.375 20.688 8.523 1 89.19 119 ARG A C 1
ATOM 839 O O . ARG A 1 119 ? -18.547 21.922 8.578 1 89.19 119 ARG A O 1
ATOM 846 N N . SER A 1 120 ? -18.188 19.969 9.641 1 88.81 120 SER A N 1
ATOM 847 C CA . SER A 1 120 ? -18.453 20.5 10.969 1 88.81 120 SER A CA 1
ATOM 848 C C . SER A 1 120 ? -17.156 20.906 11.672 1 88.81 120 SER A C 1
ATOM 850 O O . SER A 1 120 ? -17.188 21.562 12.727 1 88.81 120 SER A O 1
ATOM 852 N N . GLY A 1 121 ? -16.062 20.562 11.148 1 84.25 121 GLY A N 1
ATOM 853 C CA . GLY A 1 121 ? -14.789 20.859 11.797 1 84.25 121 GLY A CA 1
ATOM 854 C C . GLY A 1 121 ? -14.258 19.703 12.625 1 84.25 121 GLY A C 1
ATOM 855 O O . GLY A 1 121 ? -15.039 18.891 13.125 1 84.25 121 GLY A O 1
ATOM 856 N N . PRO A 1 122 ? -13.016 19.562 12.664 1 76.62 122 PRO A N 1
ATOM 857 C CA . PRO A 1 122 ? -12.391 18.453 13.391 1 76.62 122 PRO A CA 1
ATOM 858 C C . PRO A 1 122 ? -12.625 18.516 14.891 1 76.62 122 PRO A C 1
ATOM 860 O O . PRO A 1 122 ? -12.656 19.609 15.469 1 76.62 122 PRO A O 1
ATOM 863 N N . THR A 1 123 ? -13.047 17.438 15.461 1 81.69 123 THR A N 1
ATOM 864 C CA . THR A 1 123 ? -13.156 17.266 16.906 1 81.69 123 THR A CA 1
ATOM 865 C C . THR A 1 123 ? -12.25 16.141 17.375 1 81.69 123 THR A C 1
ATOM 867 O O . THR A 1 123 ? -11.828 15.289 16.578 1 81.69 123 THR 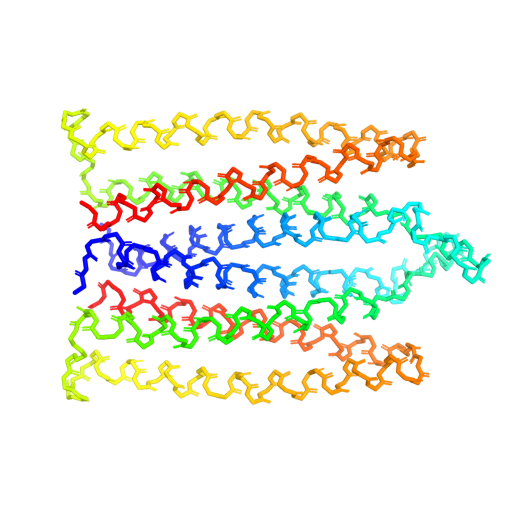A O 1
ATOM 870 N N . GLY A 1 124 ? -11.914 16.172 18.656 1 83.5 124 GLY A N 1
ATOM 871 C CA . GLY A 1 124 ? -11.125 15.086 19.219 1 83.5 124 GLY A CA 1
ATOM 872 C C . GLY A 1 124 ? -11.773 13.727 19.062 1 83.5 124 GLY A C 1
ATOM 873 O O . GLY A 1 124 ? -11.102 12.75 18.703 1 83.5 124 GLY A O 1
ATOM 874 N N . LEU A 1 125 ? -13.055 13.758 19.422 1 85.44 125 LEU A N 1
ATOM 875 C CA . LEU A 1 125 ? -13.812 12.523 19.266 1 85.44 125 LEU A CA 1
ATOM 876 C C . LEU A 1 125 ? -13.82 12.078 17.797 1 85.44 125 LEU A C 1
ATOM 878 O O . LEU A 1 125 ? -13.719 10.883 17.516 1 85.44 125 LEU A O 1
ATOM 882 N N . GLY A 1 126 ? -13.961 12.992 16.922 1 86.94 126 GLY A N 1
ATOM 883 C CA . GLY A 1 126 ? -13.922 12.695 15.508 1 86.94 126 GLY A CA 1
ATOM 884 C C . GLY A 1 126 ? -12.594 12.117 15.055 1 86.94 126 GLY A C 1
ATOM 885 O O . GLY A 1 126 ? -12.562 11.164 14.273 1 86.94 126 GLY A O 1
ATOM 886 N N . ARG A 1 127 ? -11.648 12.656 15.547 1 87.06 127 ARG A N 1
ATOM 887 C CA . ARG A 1 127 ? -10.305 12.172 15.219 1 87.06 127 ARG A CA 1
ATOM 888 C C . ARG A 1 127 ? -10.102 10.75 15.719 1 87.06 127 ARG A C 1
ATOM 890 O O . ARG A 1 127 ? -9.547 9.906 15.016 1 87.06 127 ARG A O 1
ATOM 897 N N . SER A 1 128 ? -10.461 10.516 16.938 1 91.19 128 SER A N 1
ATOM 898 C CA . SER A 1 128 ? -10.344 9.18 17.516 1 91.19 128 SER A CA 1
ATOM 899 C C . SER A 1 128 ? -11.148 8.156 16.719 1 91.19 128 SER A C 1
ATOM 901 O O . SER A 1 128 ? -10.688 7.039 16.484 1 91.19 128 SER A O 1
ATOM 903 N N . LEU A 1 129 ? -12.297 8.539 16.312 1 93 129 LEU A N 1
ATOM 904 C CA . LEU A 1 129 ? -13.148 7.668 15.516 1 93 129 LEU A CA 1
ATOM 905 C C . LEU A 1 129 ? -12.516 7.383 14.164 1 93 129 LEU A C 1
ATOM 907 O O . LEU A 1 129 ? -12.539 6.242 13.688 1 93 129 LEU A O 1
ATOM 911 N N . LEU A 1 130 ? -12 8.336 13.625 1 93.38 130 LEU A N 1
ATOM 912 C CA . LEU A 1 130 ? -11.336 8.156 12.336 1 93.38 130 LEU A CA 1
ATOM 913 C C . LEU A 1 130 ? -10.117 7.258 12.469 1 93.38 130 LEU A C 1
ATOM 915 O O . LEU A 1 130 ? -9.891 6.375 11.641 1 93.38 130 LEU A O 1
ATOM 919 N N . ALA A 1 131 ? -9.336 7.473 13.516 1 94.12 131 ALA A N 1
ATOM 920 C CA . ALA A 1 131 ? -8.18 6.625 13.758 1 94.12 131 ALA A CA 1
ATOM 921 C C . ALA A 1 131 ? -8.586 5.16 13.898 1 94.12 131 ALA A C 1
ATOM 923 O O . ALA A 1 131 ? -7.984 4.277 13.281 1 94.12 131 ALA A O 1
ATOM 924 N N . LYS A 1 132 ? -9.641 4.957 14.656 1 96 132 LYS A N 1
ATOM 925 C CA . LYS A 1 132 ? -10.141 3.598 14.852 1 96 132 LYS A CA 1
ATOM 926 C C . LYS A 1 132 ? -10.648 3.006 13.539 1 96 132 LYS A C 1
ATOM 928 O O . LYS A 1 132 ? -10.461 1.818 13.273 1 96 132 LYS A O 1
ATOM 933 N N . SER A 1 133 ? -11.297 3.795 12.75 1 97 133 SER A N 1
ATOM 934 C CA . SER A 1 133 ? -11.852 3.332 11.484 1 97 133 SER A CA 1
ATOM 935 C C . SER A 1 133 ? -10.742 2.953 10.5 1 97 133 SER A C 1
ATOM 937 O O . SER A 1 133 ? -10.844 1.938 9.812 1 97 133 SER A O 1
ATOM 939 N N . TYR A 1 134 ? -9.727 3.732 10.406 1 97.88 134 TYR A N 1
ATOM 940 C CA . TYR A 1 134 ? -8.625 3.422 9.5 1 97.88 134 TYR A CA 1
ATOM 941 C C . TYR A 1 134 ? -7.824 2.232 10.008 1 97.88 134 TYR A C 1
ATOM 943 O O . TYR A 1 134 ? -7.305 1.441 9.219 1 97.88 134 TYR A O 1
ATOM 951 N N . GLY A 1 135 ? -7.688 2.1 11.305 1 97.75 135 GLY A N 1
ATOM 952 C CA . GLY A 1 135 ? -7.113 0.886 11.859 1 97.75 135 GLY A CA 1
ATOM 953 C C . GLY A 1 135 ? -7.898 -0.363 11.508 1 97.75 135 GLY A C 1
ATOM 954 O O . GLY A 1 135 ? -7.316 -1.383 11.133 1 97.75 135 GLY A O 1
ATOM 955 N N . ALA A 1 136 ? -9.195 -0.263 11.656 1 98.12 136 ALA A N 1
ATOM 956 C CA . ALA A 1 136 ? -10.078 -1.372 11.289 1 98.12 136 ALA A CA 1
ATOM 957 C C . ALA A 1 136 ? -9.984 -1.683 9.797 1 98.12 136 ALA A C 1
ATOM 959 O O . ALA A 1 136 ? -10.023 -2.848 9.398 1 98.12 136 ALA A O 1
ATOM 960 N N . THR A 1 137 ? -9.875 -0.64 9.016 1 98.56 137 THR A N 1
ATOM 961 C CA . THR A 1 137 ? -9.711 -0.804 7.578 1 98.56 137 THR A CA 1
ATOM 962 C C . THR A 1 137 ? -8.43 -1.573 7.266 1 98.56 137 THR A C 1
ATOM 964 O O . THR A 1 137 ? -8.453 -2.541 6.5 1 98.56 137 THR A O 1
ATOM 967 N N . ALA A 1 138 ? -7.348 -1.165 7.863 1 98.56 138 ALA A N 1
ATOM 968 C CA . ALA A 1 138 ? -6.074 -1.844 7.652 1 98.56 138 ALA A CA 1
ATOM 969 C C . ALA A 1 138 ? -6.145 -3.303 8.094 1 98.56 138 ALA A C 1
ATOM 971 O O . ALA A 1 138 ? -5.656 -4.195 7.395 1 98.56 138 ALA A O 1
ATOM 972 N N . ALA A 1 139 ? -6.77 -3.559 9.195 1 98.5 139 ALA A N 1
ATOM 973 C CA . ALA A 1 139 ? -6.902 -4.914 9.727 1 98.5 139 ALA A CA 1
ATOM 974 C C . ALA A 1 139 ? -7.75 -5.781 8.797 1 98.5 139 ALA A C 1
ATOM 976 O O . ALA A 1 139 ? -7.395 -6.934 8.523 1 98.5 139 ALA A O 1
ATOM 977 N N . ALA A 1 140 ? -8.828 -5.281 8.375 1 98.62 140 ALA A 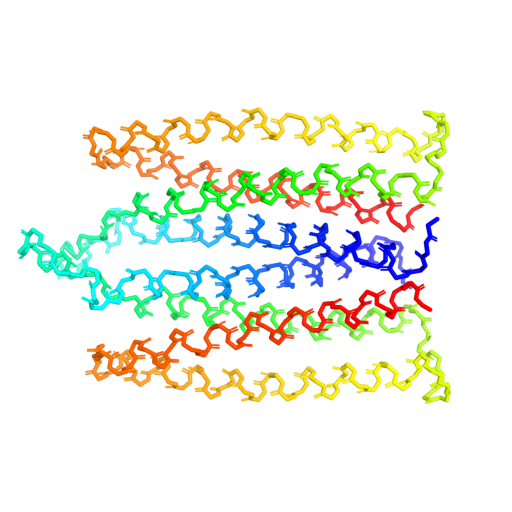N 1
ATOM 978 C CA . ALA A 1 140 ? -9.695 -6.016 7.453 1 98.62 140 ALA A CA 1
ATOM 979 C C . ALA A 1 140 ? -8.969 -6.328 6.145 1 98.62 140 ALA A C 1
ATOM 981 O O . ALA A 1 140 ? -9.125 -7.418 5.59 1 98.62 140 ALA A O 1
ATOM 982 N N . LEU A 1 141 ? -8.227 -5.391 5.672 1 98.81 141 LEU A N 1
ATOM 983 C CA . LEU A 1 141 ? -7.492 -5.59 4.426 1 98.81 141 LEU A CA 1
ATOM 984 C C . LEU A 1 141 ? -6.414 -6.656 4.598 1 98.81 141 LEU A C 1
ATOM 986 O O . LEU A 1 141 ? -6.133 -7.414 3.666 1 98.81 141 LEU A O 1
ATOM 990 N N . LEU A 1 142 ? -5.824 -6.707 5.77 1 98.62 142 LEU A N 1
ATOM 991 C CA . LEU A 1 142 ? -4.859 -7.766 6.043 1 98.62 142 LEU A CA 1
ATOM 992 C C . LEU A 1 142 ? -5.512 -9.141 5.938 1 98.62 142 LEU A C 1
ATOM 994 O O . LEU A 1 142 ? -4.93 -10.07 5.375 1 98.62 142 LEU A O 1
ATOM 998 N N . VAL A 1 143 ? -6.684 -9.273 6.457 1 98.31 143 VAL A N 1
ATOM 999 C CA . VAL A 1 143 ? -7.43 -10.523 6.387 1 98.31 143 VAL A CA 1
ATOM 1000 C C . VAL A 1 143 ? -7.758 -10.844 4.93 1 98.31 143 VAL A C 1
ATOM 1002 O O . VAL A 1 143 ? -7.609 -11.992 4.492 1 98.31 143 VAL A O 1
ATOM 1005 N N . LEU A 1 144 ? -8.156 -9.844 4.207 1 98.56 144 LEU A N 1
ATOM 1006 C CA . LEU A 1 144 ? -8.516 -10.039 2.805 1 98.56 144 LEU A CA 1
ATOM 1007 C C . LEU A 1 144 ? -7.297 -10.438 1.981 1 98.56 144 LEU A C 1
ATOM 1009 O O . LEU A 1 144 ? -7.395 -11.281 1.092 1 98.56 144 LEU A O 1
ATOM 1013 N N . VAL A 1 145 ? -6.168 -9.844 2.268 1 98.25 145 VAL A N 1
ATOM 1014 C CA . VAL A 1 145 ? -4.941 -10.203 1.562 1 98.25 145 VAL A CA 1
ATOM 1015 C C . VAL A 1 145 ? -4.535 -11.625 1.917 1 98.25 145 VAL A C 1
ATOM 1017 O O . VAL A 1 145 ? -4.086 -12.383 1.054 1 98.25 145 VAL A O 1
ATOM 1020 N N . ALA A 1 146 ? -4.73 -12 3.162 1 97.44 146 ALA A N 1
ATOM 1021 C CA . ALA A 1 146 ? -4.438 -13.375 3.576 1 97.44 146 ALA A CA 1
ATOM 1022 C C . ALA A 1 146 ? -5.324 -14.367 2.836 1 97.44 146 ALA A C 1
ATOM 1024 O O . ALA A 1 146 ? -4.844 -15.391 2.346 1 97.44 146 ALA A O 1
ATOM 1025 N N . LEU A 1 147 ? -6.582 -14.086 2.732 1 96.25 147 LEU A N 1
ATOM 1026 C CA . LEU A 1 147 ? -7.5 -14.953 1.999 1 96.25 147 LEU A CA 1
ATOM 1027 C C . LEU A 1 147 ? -7.105 -15.047 0.53 1 96.25 147 LEU A C 1
ATOM 1029 O O . LEU A 1 147 ? -7.172 -16.125 -0.069 1 96.25 147 LEU A O 1
ATOM 1033 N N . ALA A 1 148 ? -6.707 -13.945 0.015 1 95.44 148 ALA A N 1
ATOM 1034 C CA . ALA A 1 148 ? -6.273 -13.938 -1.38 1 95.44 148 ALA A CA 1
ATOM 1035 C C . ALA A 1 148 ? -5.055 -14.828 -1.583 1 95.44 148 ALA A C 1
ATOM 1037 O O . ALA A 1 148 ? -4.953 -15.531 -2.592 1 95.44 148 ALA A O 1
ATOM 1038 N N . GLU A 1 149 ? -4.168 -14.758 -0.625 1 94.81 149 GLU A N 1
ATOM 1039 C CA . GLU A 1 149 ? -2.975 -15.594 -0.726 1 94.81 149 GLU A CA 1
ATOM 1040 C C . GLU A 1 149 ? -3.33 -17.078 -0.646 1 94.81 149 GLU A C 1
ATOM 1042 O O . GLU A 1 149 ? -2.75 -17.891 -1.357 1 94.81 149 GLU A O 1
ATOM 1047 N N . VAL A 1 150 ? -4.234 -17.406 0.178 1 93.19 150 VAL A N 1
ATOM 1048 C CA . VAL A 1 150 ? -4.684 -18.781 0.281 1 93.19 150 VAL A CA 1
ATOM 1049 C C . VAL A 1 150 ? -5.332 -19.219 -1.031 1 93.19 150 VAL A C 1
ATOM 1051 O O . VAL A 1 150 ? -5.09 -20.328 -1.518 1 93.19 150 VAL A O 1
ATOM 1054 N N . LEU A 1 151 ? -6.09 -18.375 -1.63 1 90.19 151 LEU A N 1
ATOM 1055 C CA . LEU A 1 151 ? -6.77 -18.688 -2.885 1 90.19 151 LEU A CA 1
ATOM 1056 C C . LEU A 1 151 ? -5.766 -18.844 -4.02 1 90.19 151 LEU A C 1
ATOM 1058 O O . LEU A 1 151 ? -5.938 -19.719 -4.883 1 90.19 151 LEU A O 1
ATOM 1062 N N . ALA A 1 152 ? -4.742 -18.062 -4.004 1 86.38 152 ALA A N 1
ATOM 1063 C CA . ALA A 1 152 ? -3.766 -18.062 -5.09 1 86.38 152 ALA A CA 1
ATOM 1064 C C . ALA A 1 152 ? -2.836 -19.266 -5 1 86.38 152 ALA A C 1
ATOM 1066 O O . ALA A 1 152 ? -2.252 -19.688 -6 1 86.38 152 ALA A O 1
ATOM 1067 N N . HIS A 1 153 ? -2.666 -19.875 -3.822 1 81.38 153 HIS A N 1
ATOM 1068 C CA . HIS A 1 153 ? -1.653 -20.906 -3.662 1 81.38 153 HIS A CA 1
ATOM 1069 C C . HIS A 1 153 ? -2.238 -22.156 -3 1 81.38 153 HIS A C 1
ATOM 1071 O O . HIS A 1 153 ? -1.502 -23.078 -2.637 1 81.38 153 HIS A O 1
ATOM 1077 N N . GLY A 1 154 ? -3.484 -22.062 -2.695 1 70.31 154 GLY A N 1
ATOM 1078 C CA . GLY A 1 154 ? -4.109 -23.219 -2.076 1 70.31 154 GLY A CA 1
ATOM 1079 C C . GLY A 1 154 ? -4.883 -24.078 -3.061 1 70.31 154 GLY A C 1
ATOM 1080 O O . GLY A 1 154 ? -5.062 -23.703 -4.219 1 70.31 154 GLY A O 1
ATOM 1081 N N . MET B 1 1 ? 9.555 -26.406 3.725 1 78.06 1 MET B N 1
ATOM 1082 C CA . MET B 1 1 ? 8.773 -25.484 4.547 1 78.06 1 MET B CA 1
ATOM 1083 C C . MET B 1 1 ? 7.305 -25.891 4.582 1 78.06 1 MET B C 1
ATOM 1085 O O . MET B 1 1 ? 6.785 -26.438 3.607 1 78.06 1 MET B O 1
ATOM 1089 N N . SER B 1 2 ? 6.758 -25.75 5.777 1 85.62 2 SER B N 1
ATOM 1090 C CA . SER B 1 2 ? 5.336 -26.062 5.871 1 85.62 2 SER B CA 1
ATOM 1091 C C . SER B 1 2 ? 4.5 -25.109 5.031 1 85.62 2 SER B C 1
ATOM 1093 O O . SER B 1 2 ? 4.973 -24.031 4.652 1 85.62 2 SER B O 1
ATOM 1095 N N . ALA B 1 3 ? 3.344 -25.469 4.68 1 86.94 3 ALA B N 1
ATOM 1096 C CA . ALA B 1 3 ? 2.422 -24.641 3.922 1 86.94 3 ALA B CA 1
ATOM 1097 C C . ALA B 1 3 ? 2.133 -23.328 4.66 1 86.94 3 ALA B C 1
ATOM 1099 O O . ALA B 1 3 ? 2.045 -22.266 4.043 1 86.94 3 ALA B O 1
ATOM 1100 N N . ALA B 1 4 ? 2.014 -23.422 5.938 1 89.94 4 ALA B N 1
ATOM 1101 C CA . ALA B 1 4 ? 1.718 -22.25 6.762 1 89.94 4 ALA B CA 1
ATOM 1102 C C . ALA B 1 4 ? 2.879 -21.266 6.746 1 89.94 4 ALA B C 1
ATOM 1104 O O . ALA B 1 4 ? 2.666 -20.047 6.695 1 89.94 4 ALA B O 1
ATOM 1105 N N . THR B 1 5 ? 4.062 -21.766 6.789 1 91.69 5 THR B N 1
ATOM 1106 C CA . THR B 1 5 ? 5.242 -20.906 6.766 1 91.69 5 THR B CA 1
ATOM 1107 C C . THR B 1 5 ? 5.371 -20.219 5.414 1 91.69 5 THR B C 1
ATOM 1109 O O . THR B 1 5 ? 5.664 -19.016 5.359 1 91.69 5 THR B O 1
ATOM 1112 N N . THR B 1 6 ? 5.098 -20.906 4.387 1 92.06 6 THR B N 1
ATOM 1113 C CA . THR B 1 6 ? 5.18 -20.312 3.055 1 92.06 6 THR B CA 1
ATOM 1114 C C . THR B 1 6 ? 4.141 -19.219 2.891 1 92.06 6 THR B C 1
ATOM 1116 O O . THR B 1 6 ? 4.43 -18.172 2.309 1 92.06 6 THR B O 1
ATOM 1119 N N . LEU B 1 7 ? 2.971 -19.484 3.42 1 92.81 7 LEU B N 1
ATOM 1120 C CA . LEU B 1 7 ? 1.911 -18.484 3.354 1 92.81 7 LEU B CA 1
ATOM 1121 C C . LEU B 1 7 ? 2.297 -17.234 4.133 1 92.81 7 LEU B C 1
ATOM 1123 O O . LEU B 1 7 ? 2.076 -16.109 3.666 1 92.81 7 LEU B O 1
ATOM 1127 N N . LEU B 1 8 ? 2.854 -17.469 5.305 1 95 8 LEU B N 1
ATOM 1128 C CA . LEU B 1 8 ? 3.254 -16.344 6.145 1 95 8 LEU B CA 1
ATOM 1129 C C . LEU B 1 8 ? 4.352 -15.523 5.473 1 95 8 LEU B C 1
ATOM 1131 O O . LEU B 1 8 ? 4.328 -14.289 5.516 1 95 8 LEU B O 1
ATOM 1135 N N . VAL B 1 9 ? 5.281 -16.188 4.824 1 95.94 9 VAL B N 1
ATOM 1136 C CA . VAL B 1 9 ? 6.383 -15.539 4.121 1 95.94 9 VAL B CA 1
ATOM 1137 C C . VAL B 1 9 ? 5.832 -14.688 2.977 1 95.94 9 VAL B C 1
ATOM 1139 O O . VAL B 1 9 ? 6.195 -13.523 2.832 1 95.94 9 VAL B O 1
ATOM 1142 N N . ARG B 1 10 ? 4.918 -15.172 2.287 1 95.88 10 ARG B N 1
ATOM 1143 C CA . ARG B 1 10 ? 4.312 -14.453 1.167 1 95.88 10 ARG B CA 1
ATOM 1144 C C . ARG B 1 10 ? 3.475 -13.281 1.657 1 95.88 10 ARG B C 1
ATOM 1146 O O . ARG B 1 10 ? 3.498 -12.203 1.062 1 95.88 10 ARG B O 1
ATOM 1153 N N . LEU B 1 11 ? 2.768 -13.539 2.721 1 97.38 11 LEU B N 1
ATOM 1154 C CA . LEU B 1 11 ? 1.916 -12.5 3.283 1 97.38 11 LEU B CA 1
ATOM 1155 C C . LEU B 1 11 ? 2.748 -11.305 3.744 1 97.38 11 LEU B C 1
ATOM 1157 O O . LEU B 1 11 ? 2.434 -10.156 3.416 1 97.38 11 LEU B O 1
ATOM 1161 N N . VAL B 1 12 ? 3.805 -11.617 4.438 1 98.31 12 VAL B N 1
ATOM 1162 C CA . VAL B 1 12 ? 4.652 -10.539 4.941 1 98.31 12 VAL B CA 1
ATOM 1163 C C . VAL B 1 12 ? 5.277 -9.781 3.773 1 98.31 12 VAL B C 1
ATOM 1165 O O . VAL B 1 12 ? 5.367 -8.555 3.797 1 98.31 12 VAL B O 1
ATOM 1168 N N . HIS B 1 13 ? 5.699 -10.531 2.799 1 98.12 13 HIS B N 1
ATOM 1169 C CA . HIS B 1 13 ? 6.324 -9.922 1.632 1 98.12 13 HIS B CA 1
ATOM 1170 C C . HIS B 1 13 ? 5.355 -8.984 0.918 1 98.12 13 HIS B C 1
ATOM 1172 O O . HIS B 1 13 ? 5.695 -7.832 0.632 1 98.12 13 HIS B O 1
ATOM 1178 N N . VAL B 1 14 ? 4.141 -9.43 0.702 1 98.12 14 VAL B N 1
ATOM 1179 C CA . VAL B 1 14 ? 3.17 -8.656 -0.061 1 98.12 14 VAL B CA 1
ATOM 1180 C C . VAL B 1 14 ? 2.666 -7.484 0.78 1 98.12 14 VAL B C 1
ATOM 1182 O O . VAL B 1 14 ? 2.412 -6.398 0.254 1 98.12 14 VAL B O 1
ATOM 1185 N N . VAL B 1 15 ? 2.521 -7.691 2.033 1 98.62 15 VAL B N 1
ATOM 1186 C CA . VAL B 1 15 ? 2.113 -6.605 2.92 1 98.62 15 VAL B CA 1
ATOM 1187 C C . VAL B 1 15 ? 3.207 -5.543 2.975 1 98.62 15 VAL B C 1
ATOM 1189 O O . VAL B 1 15 ? 2.918 -4.344 2.957 1 98.62 15 VAL B O 1
ATOM 1192 N N . GLY B 1 16 ? 4.449 -5.984 3.109 1 98.75 16 GLY B N 1
ATOM 1193 C CA . GLY B 1 16 ? 5.547 -5.035 3.041 1 98.75 16 GLY B CA 1
ATOM 1194 C C . GLY B 1 16 ? 5.535 -4.195 1.777 1 98.75 16 GLY B C 1
ATOM 1195 O O . GLY B 1 16 ? 5.715 -2.979 1.831 1 98.75 16 GLY B O 1
ATOM 1196 N N . MET B 1 17 ? 5.324 -4.863 0.653 1 98.62 17 MET B N 1
ATOM 1197 C CA . MET B 1 17 ? 5.227 -4.176 -0.632 1 98.62 17 MET B CA 1
ATOM 1198 C C . MET B 1 17 ? 4.094 -3.158 -0.622 1 98.62 17 MET B C 1
ATOM 1200 O O . MET B 1 17 ? 4.25 -2.039 -1.115 1 98.62 17 MET B O 1
ATOM 1204 N N . ALA B 1 18 ? 2.959 -3.447 -0.057 1 98.75 18 ALA B N 1
ATOM 1205 C CA . ALA B 1 18 ? 1.803 -2.557 0.001 1 98.75 18 ALA B CA 1
ATOM 1206 C C . ALA B 1 18 ? 2.107 -1.317 0.838 1 98.75 18 ALA B C 1
ATOM 1208 O O . ALA B 1 18 ? 1.723 -0.204 0.473 1 98.75 18 ALA B O 1
ATOM 1209 N N . LEU B 1 19 ? 2.793 -1.532 1.929 1 98.69 19 LEU B N 1
ATOM 1210 C CA . LEU B 1 19 ? 3.137 -0.425 2.814 1 98.69 19 LEU B CA 1
ATOM 1211 C C . LEU B 1 19 ? 4.117 0.526 2.141 1 98.69 19 LEU B C 1
ATOM 1213 O O . LEU B 1 19 ? 3.963 1.747 2.223 1 98.69 19 LEU B O 1
ATOM 1217 N N . VAL B 1 20 ? 5.082 -0.06 1.468 1 98.75 20 VAL B N 1
ATOM 1218 C CA . VAL B 1 20 ? 6.121 0.754 0.848 1 98.75 20 VAL B CA 1
ATOM 1219 C C . VAL B 1 20 ? 5.551 1.489 -0.363 1 98.75 20 VAL B C 1
ATOM 1221 O O . VAL B 1 20 ? 5.734 2.701 -0.504 1 98.75 20 VAL B O 1
ATOM 1224 N N . LEU B 1 21 ? 4.848 0.808 -1.204 1 98.75 21 LEU B N 1
ATOM 1225 C CA . LEU B 1 21 ? 4.293 1.417 -2.408 1 98.75 21 LEU B CA 1
ATOM 1226 C C . LEU B 1 21 ? 3.156 2.371 -2.062 1 98.75 21 LEU B C 1
ATOM 1228 O O . LEU B 1 21 ? 3.141 3.518 -2.518 1 98.75 21 LEU B O 1
ATOM 1232 N N . GLY B 1 22 ? 2.221 1.909 -1.293 1 98.38 22 GLY B N 1
ATOM 1233 C CA . GLY B 1 22 ? 1.119 2.77 -0.893 1 98.38 22 GLY B CA 1
ATOM 1234 C C . GLY B 1 22 ? 1.57 4 -0.127 1 98.38 22 GLY B C 1
ATOM 1235 O O . GLY B 1 22 ? 1.101 5.109 -0.392 1 98.38 22 GLY B O 1
ATOM 1236 N N . GLY B 1 23 ? 2.463 3.795 0.816 1 97.56 23 GLY B N 1
ATOM 1237 C CA . GLY B 1 23 ? 3.006 4.918 1.566 1 97.56 23 GLY B CA 1
ATOM 1238 C C . GLY B 1 23 ? 3.697 5.945 0.69 1 97.56 23 GLY B C 1
ATOM 1239 O O . GLY B 1 23 ? 3.525 7.148 0.883 1 97.56 23 GLY B O 1
ATOM 1240 N N . ALA B 1 24 ? 4.465 5.48 -0.242 1 98.12 24 ALA B N 1
ATOM 1241 C CA . ALA B 1 24 ? 5.168 6.395 -1.14 1 98.12 24 ALA B CA 1
ATOM 1242 C C . ALA B 1 24 ? 4.184 7.191 -1.99 1 98.12 24 ALA B C 1
ATOM 1244 O O . ALA B 1 24 ? 4.379 8.391 -2.217 1 98.12 24 ALA B O 1
ATOM 1245 N N . ALA B 1 25 ? 3.176 6.531 -2.465 1 97.5 25 ALA B N 1
ATOM 1246 C CA . ALA B 1 25 ? 2.174 7.195 -3.293 1 97.5 25 ALA B CA 1
ATOM 1247 C C . ALA B 1 25 ? 1.468 8.305 -2.516 1 97.5 25 ALA B C 1
ATOM 1249 O O . ALA B 1 25 ? 1.271 9.406 -3.033 1 97.5 25 ALA B O 1
ATOM 1250 N N . PHE B 1 26 ? 1.171 8.047 -1.303 1 94.81 26 PHE B N 1
ATOM 1251 C CA . PHE B 1 26 ? 0.459 9.047 -0.515 1 94.81 26 PHE B CA 1
ATOM 1252 C C . PHE B 1 26 ? 1.404 10.156 -0.062 1 94.81 26 PHE B C 1
ATOM 1254 O O . PHE B 1 26 ? 1.006 11.312 0.038 1 94.81 26 PHE B O 1
ATOM 1261 N N . ALA B 1 27 ? 2.639 9.766 0.306 1 94 27 ALA B N 1
ATOM 1262 C CA . ALA B 1 27 ? 3.621 10.805 0.606 1 94 27 ALA B CA 1
ATOM 1263 C C . ALA B 1 27 ? 3.799 11.75 -0.577 1 94 27 ALA B C 1
ATOM 1265 O O . ALA B 1 27 ? 3.828 12.969 -0.403 1 94 27 ALA B O 1
ATOM 1266 N N . TRP B 1 28 ? 3.877 11.164 -1.735 1 95.38 28 TRP B N 1
ATOM 1267 C CA . TRP B 1 28 ? 3.998 11.945 -2.963 1 95.38 28 TRP B CA 1
ATOM 1268 C C . TRP B 1 28 ? 2.795 12.867 -3.143 1 95.38 28 TRP B C 1
ATOM 1270 O O . TRP B 1 28 ? 2.953 14.07 -3.359 1 95.38 28 TRP B O 1
ATOM 1280 N N . ALA B 1 29 ? 1.637 12.359 -3.014 1 91.94 29 ALA B N 1
ATOM 1281 C CA . ALA B 1 29 ? 0.401 13.109 -3.229 1 91.94 29 ALA B CA 1
ATOM 1282 C C . ALA B 1 29 ? 0.275 14.258 -2.229 1 91.94 29 ALA B C 1
ATOM 1284 O O . ALA B 1 29 ? -0.137 15.359 -2.59 1 91.94 29 ALA B O 1
ATOM 1285 N N . THR B 1 30 ? 0.608 13.977 -0.967 1 86.31 30 THR B N 1
ATOM 1286 C CA . THR B 1 30 ? 0.498 14.992 0.079 1 86.31 30 THR B CA 1
ATOM 1287 C C . THR B 1 30 ? 1.491 16.125 -0.158 1 86.31 30 THR B C 1
ATOM 1289 O O . THR B 1 30 ? 1.165 17.297 0.047 1 86.31 30 THR B O 1
ATOM 1292 N N . LEU B 1 31 ? 2.605 15.781 -0.52 1 87.56 31 LEU B N 1
ATOM 1293 C CA . LEU B 1 31 ? 3.641 16.781 -0.724 1 87.56 31 LEU B CA 1
ATOM 1294 C C . LEU B 1 31 ? 3.355 17.609 -1.971 1 87.56 31 LEU B C 1
ATOM 1296 O O . LEU B 1 31 ? 3.723 18.797 -2.037 1 87.56 31 LEU B O 1
ATOM 1300 N N . ARG B 1 32 ? 2.729 17.031 -2.924 1 86.69 32 ARG B N 1
ATOM 1301 C CA . ARG B 1 32 ? 2.377 17.75 -4.145 1 86.69 32 ARG B CA 1
ATOM 1302 C C . ARG B 1 32 ? 1.196 18.688 -3.904 1 86.69 32 ARG B C 1
ATOM 1304 O O . ARG B 1 32 ? 1.119 19.766 -4.5 1 86.69 32 ARG B O 1
ATOM 1311 N N . ALA B 1 33 ? 0.28 18.25 -3.166 1 76.31 33 ALA B N 1
ATOM 1312 C CA . ALA B 1 33 ? -0.909 19.062 -2.885 1 76.31 33 ALA B CA 1
ATOM 1313 C C . ALA B 1 33 ? -0.556 20.297 -2.064 1 76.31 33 ALA B C 1
ATOM 1315 O O . ALA B 1 33 ? -1.207 21.328 -2.188 1 76.31 33 ALA B O 1
ATOM 1316 N N . GLY B 1 34 ? 0.409 20.234 -1.088 1 61.91 34 GLY B N 1
ATOM 1317 C CA . GLY B 1 34 ? 0.804 21.375 -0.266 1 61.91 34 GLY B CA 1
ATOM 1318 C C . GLY B 1 34 ? 1.708 22.344 -0.993 1 61.91 34 GLY B C 1
ATOM 1319 O O . GLY B 1 34 ? 2.256 23.266 -0.381 1 61.91 34 GLY B O 1
ATOM 1320 N N . GLY B 1 35 ? 2.057 22.094 -2.143 1 53.38 35 GLY B N 1
ATOM 1321 C CA . GLY B 1 35 ? 2.988 22.969 -2.834 1 53.38 35 GLY B CA 1
ATOM 1322 C C . GLY B 1 35 ? 2.457 24.375 -3.021 1 53.38 35 GLY B C 1
ATOM 1323 O O . GLY B 1 35 ? 1.26 24.625 -2.863 1 53.38 35 GLY B O 1
ATOM 1324 N N . PRO B 1 36 ? 3.383 25.359 -2.975 1 45.56 36 PRO B N 1
ATOM 1325 C CA . PRO B 1 36 ? 3.121 26.797 -2.992 1 45.56 36 PRO B CA 1
ATOM 1326 C C . PRO B 1 36 ? 1.979 27.172 -3.928 1 45.56 36 PRO B C 1
ATOM 1328 O O . PRO B 1 36 ? 1.349 28.219 -3.746 1 45.56 36 PRO B O 1
ATOM 1331 N N . GLY B 1 37 ? 1.912 26.688 -5.027 1 45.88 37 GLY B N 1
ATOM 1332 C CA . GLY B 1 37 ? 0.998 27.344 -5.953 1 45.88 37 GLY B CA 1
ATOM 1333 C C . GLY B 1 37 ? -0.447 27.312 -5.488 1 45.88 37 GLY B C 1
ATOM 1334 O O . GLY B 1 37 ? -1.321 27.906 -6.121 1 45.88 37 GLY B O 1
ATOM 1335 N N . ARG B 1 38 ? -0.787 26.297 -4.824 1 46.88 38 ARG B N 1
ATOM 1336 C CA . ARG B 1 38 ? -2.193 26.281 -4.438 1 46.88 38 ARG B CA 1
ATOM 1337 C C . ARG B 1 38 ? -2.447 27.219 -3.266 1 46.88 38 ARG B C 1
ATOM 1339 O O . ARG B 1 38 ? -3.596 27.422 -2.859 1 46.88 38 ARG B O 1
ATOM 1346 N N . ALA B 1 39 ? -1.42 27.719 -2.68 1 41.12 39 ALA B N 1
ATOM 1347 C CA . ALA B 1 39 ? -1.59 28.797 -1.708 1 41.12 39 ALA B CA 1
ATOM 1348 C C . ALA B 1 39 ? -2.207 30.031 -2.361 1 41.12 39 ALA B C 1
ATOM 1350 O O . ALA B 1 39 ? -2.434 31.047 -1.696 1 41.12 39 ALA B O 1
ATOM 1351 N N . ASP B 1 40 ? -2.033 30.234 -3.684 1 37.69 40 ASP B N 1
ATOM 1352 C CA . ASP B 1 40 ? -2.346 31.578 -4.145 1 37.69 40 ASP B CA 1
ATOM 1353 C C . ASP B 1 40 ? -3.807 31.938 -3.865 1 37.69 40 ASP B C 1
ATOM 1355 O O . ASP B 1 40 ? -4.199 33.094 -3.963 1 37.69 40 ASP B O 1
ATOM 1359 N N . ALA B 1 41 ? -4.824 31.266 -4.438 1 39.34 41 ALA B N 1
ATOM 1360 C CA . ALA B 1 41 ? -6.016 32.125 -4.527 1 39.34 41 ALA B CA 1
ATOM 1361 C C . ALA B 1 41 ? -6.387 32.688 -3.164 1 39.34 41 ALA B C 1
ATOM 1363 O O . ALA B 1 41 ? -6.719 33.875 -3.055 1 39.34 41 ALA B O 1
ATOM 1364 N N . GLY B 1 42 ? -7.18 32.062 -2.275 1 37.97 42 GLY B N 1
ATOM 1365 C CA . GLY B 1 42 ? -7.922 32.781 -1.25 1 37.97 42 GLY B CA 1
ATOM 1366 C C . GLY B 1 42 ? -7.051 33.25 -0.092 1 37.97 42 GLY B C 1
ATOM 1367 O O . GLY B 1 42 ? -7.559 33.781 0.895 1 37.97 42 GLY B O 1
ATOM 1368 N N . GLY B 1 43 ? -5.805 33.875 -0.226 1 37.75 43 GLY B N 1
ATOM 1369 C CA . GLY B 1 43 ? -4.926 34.594 0.673 1 37.75 43 GLY B CA 1
ATOM 1370 C C . GLY B 1 43 ? -4.367 33.719 1.789 1 37.75 43 GLY B C 1
ATOM 1371 O O . GLY B 1 43 ? -3.559 34.188 2.596 1 37.75 43 GLY B O 1
ATOM 1372 N N . SER B 1 44 ? -5.191 32.938 2.471 1 37.22 44 SER B N 1
ATOM 1373 C CA . SER B 1 44 ? -4.688 32.312 3.691 1 37.22 44 SER B CA 1
ATOM 1374 C C . SER B 1 44 ? -3.611 31.281 3.381 1 37.22 44 SER B C 1
ATOM 1376 O O . SER B 1 44 ? -3.807 30.422 2.525 1 37.22 44 SER B O 1
ATOM 1378 N N . THR B 1 45 ? -2.332 31.672 3.133 1 38.09 45 THR B N 1
ATOM 1379 C CA . THR B 1 45 ? -1.166 30.797 3.15 1 38.09 45 THR B CA 1
ATOM 1380 C C . THR B 1 45 ? -1.424 29.562 4.02 1 38.09 45 THR B C 1
ATOM 1382 O O . THR B 1 45 ? -1.267 29.625 5.238 1 38.09 45 THR B O 1
ATOM 1385 N N . ALA B 1 46 ? -2.572 29.078 4.062 1 41.34 46 ALA B N 1
ATOM 1386 C CA . ALA B 1 46 ? -2.764 27.875 4.879 1 41.34 46 ALA B CA 1
ATOM 1387 C C . ALA B 1 46 ? -1.524 27 4.852 1 41.34 46 ALA B C 1
ATOM 1389 O O . ALA B 1 46 ? -1.092 26.562 3.781 1 41.34 46 ALA B O 1
ATOM 1390 N N . SER B 1 47 ? -0.308 27.312 5.512 1 46.25 47 SER B N 1
ATOM 1391 C CA . SER B 1 47 ? 0.979 26.688 5.812 1 46.25 47 SER B CA 1
ATOM 1392 C C . SER B 1 47 ? 0.889 25.156 5.738 1 46.25 47 SER B C 1
ATOM 1394 O O . SER B 1 47 ? 0.13 24.547 6.484 1 46.25 47 SER B O 1
ATOM 1396 N N . GLY B 1 48 ? 0.664 24.656 4.535 1 52.91 48 GLY B N 1
ATOM 1397 C CA . GLY B 1 48 ? 0.787 23.203 4.555 1 52.91 48 GLY B CA 1
ATOM 1398 C C . GLY B 1 48 ? 1.744 22.703 5.617 1 52.91 48 GLY B C 1
ATOM 1399 O O . GLY B 1 48 ? 2.818 23.281 5.812 1 52.91 48 GLY B O 1
ATOM 1400 N N . GLY B 1 49 ? 1.279 22.406 6.801 1 61.31 49 GLY B N 1
ATOM 1401 C CA . GLY B 1 49 ? 2.053 21.953 7.945 1 61.31 49 GLY B CA 1
ATOM 1402 C C . GLY B 1 49 ? 3.324 21.219 7.555 1 61.31 49 GLY B C 1
ATOM 1403 O O . GLY B 1 49 ? 3.525 20.891 6.379 1 61.31 49 GLY B O 1
ATOM 1404 N N . ASP B 1 50 ? 4.379 21.422 8.266 1 71.56 50 ASP B N 1
ATOM 1405 C CA . ASP B 1 50 ? 5.625 20.672 8.148 1 71.56 50 ASP B CA 1
ATOM 1406 C C . ASP B 1 50 ? 5.355 19.172 7.953 1 71.56 50 ASP B C 1
ATOM 1408 O O . ASP B 1 50 ? 4.781 18.531 8.828 1 71.56 50 ASP B O 1
ATOM 1412 N N . GLN B 1 51 ? 5.645 18.688 6.699 1 79.69 51 GLN B N 1
ATOM 1413 C CA . GLN B 1 51 ? 5.379 17.297 6.359 1 79.69 51 GLN B CA 1
ATOM 1414 C C . GLN B 1 51 ? 6.555 16.406 6.742 1 79.69 51 GLN B C 1
ATOM 1416 O O . GLN B 1 51 ? 6.531 15.195 6.5 1 79.69 51 GLN B O 1
ATOM 1421 N N . THR B 1 52 ? 7.539 16.906 7.402 1 83.56 52 THR B N 1
ATOM 1422 C CA . THR B 1 52 ? 8.758 16.156 7.676 1 83.56 52 THR B CA 1
ATOM 1423 C C . THR B 1 52 ? 8.492 15.055 8.703 1 83.56 52 THR B C 1
ATOM 1425 O O . THR B 1 52 ? 9.109 13.992 8.656 1 83.56 52 THR B O 1
ATOM 1428 N N . PRO B 1 53 ? 7.566 15.312 9.555 1 83.38 53 PRO B N 1
ATOM 1429 C CA . PRO B 1 53 ? 7.293 14.203 10.477 1 83.38 53 PRO B CA 1
ATOM 1430 C C . PRO B 1 53 ? 6.664 13 9.773 1 83.38 53 PRO B C 1
ATOM 1432 O O . PRO B 1 53 ? 6.973 11.852 10.117 1 83.38 53 PRO B O 1
ATOM 1435 N N . PHE B 1 54 ? 5.797 13.258 8.906 1 84.94 54 PHE B N 1
ATOM 1436 C CA . PHE B 1 54 ? 5.203 12.172 8.133 1 84.94 54 PHE B CA 1
ATOM 1437 C C . PHE B 1 54 ? 6.266 11.461 7.305 1 84.94 54 PHE B C 1
ATOM 1439 O O . PHE B 1 54 ? 6.277 10.227 7.23 1 84.94 54 PHE B O 1
ATOM 1446 N N . ALA B 1 55 ? 7.109 12.242 6.691 1 91.94 55 ALA B N 1
ATOM 1447 C CA . ALA B 1 55 ? 8.195 11.672 5.895 1 91.94 55 ALA B CA 1
ATOM 1448 C C . ALA B 1 55 ? 9.094 10.781 6.746 1 91.94 55 ALA B C 1
ATOM 1450 O O . ALA B 1 55 ? 9.5 9.703 6.316 1 91.94 55 ALA B O 1
ATOM 1451 N N . ALA B 1 56 ? 9.375 11.195 7.906 1 91.88 56 ALA B N 1
ATOM 1452 C CA . ALA B 1 56 ? 10.211 10.414 8.82 1 91.88 56 ALA B CA 1
ATOM 1453 C C . ALA B 1 56 ? 9.523 9.109 9.211 1 91.88 56 ALA B C 1
ATOM 1455 O O . ALA B 1 56 ? 10.172 8.062 9.305 1 91.88 56 ALA B O 1
ATOM 1456 N N . LEU B 1 57 ? 8.242 9.172 9.492 1 92.12 57 LEU B N 1
ATOM 1457 C CA . LEU B 1 57 ? 7.477 7.965 9.781 1 92.12 57 LEU B CA 1
ATOM 1458 C C . LEU B 1 57 ? 7.516 7 8.602 1 92.12 57 LEU B C 1
ATOM 1460 O O . LEU B 1 57 ? 7.711 5.797 8.781 1 92.12 57 LEU B O 1
ATOM 1464 N N . TYR B 1 58 ? 7.32 7.574 7.445 1 96.19 58 TYR B N 1
ATOM 1465 C CA . TYR B 1 58 ? 7.395 6.73 6.258 1 96.19 58 TYR B CA 1
ATOM 1466 C C . TYR B 1 58 ? 8.758 6.059 6.152 1 96.19 58 TYR B C 1
ATOM 1468 O O . TYR B 1 58 ? 8.852 4.875 5.809 1 96.19 58 TYR B O 1
ATOM 1476 N N . GLU B 1 59 ? 9.797 6.836 6.371 1 97.88 59 GLU B N 1
ATOM 1477 C CA . GLU B 1 59 ? 11.141 6.273 6.258 1 97.88 59 GLU B CA 1
ATOM 1478 C C . GLU B 1 59 ? 11.344 5.125 7.242 1 97.88 59 GLU B C 1
ATOM 1480 O O . GLU B 1 59 ? 11.945 4.105 6.898 1 97.88 59 GLU B O 1
ATOM 1485 N N . LEU B 1 60 ? 10.891 5.246 8.391 1 96.62 60 LEU B N 1
ATOM 1486 C CA . LEU B 1 60 ? 10.977 4.18 9.383 1 96.62 60 LEU B CA 1
ATOM 1487 C C . LEU B 1 60 ? 10.242 2.934 8.906 1 96.62 60 LEU B C 1
ATOM 1489 O O . LEU B 1 60 ? 10.789 1.831 8.938 1 96.62 60 LEU B O 1
ATOM 1493 N N . VAL B 1 61 ? 9.016 3.1 8.508 1 97.38 61 VAL B N 1
ATOM 1494 C CA . VAL B 1 61 ? 8.195 1.991 8.023 1 97.38 61 VAL B CA 1
ATOM 1495 C C . VAL B 1 61 ? 8.828 1.385 6.777 1 97.38 61 VAL B C 1
ATOM 1497 O O . VAL B 1 61 ? 8.852 0.163 6.613 1 97.38 61 VAL B O 1
ATOM 1500 N N . PHE B 1 62 ? 9.32 2.275 5.91 1 98.44 62 PHE B N 1
ATOM 1501 C CA . PHE B 1 62 ? 9.961 1.851 4.668 1 98.44 62 PHE B CA 1
ATOM 1502 C C . PHE B 1 62 ? 11.109 0.884 4.953 1 98.44 62 PHE B C 1
ATOM 1504 O O . PHE B 1 62 ? 11.148 -0.215 4.398 1 98.44 62 PHE B O 1
ATOM 1511 N N . TRP B 1 63 ? 11.977 1.225 5.801 1 98.5 63 TRP B N 1
ATOM 1512 C CA . TRP B 1 63 ? 13.172 0.42 6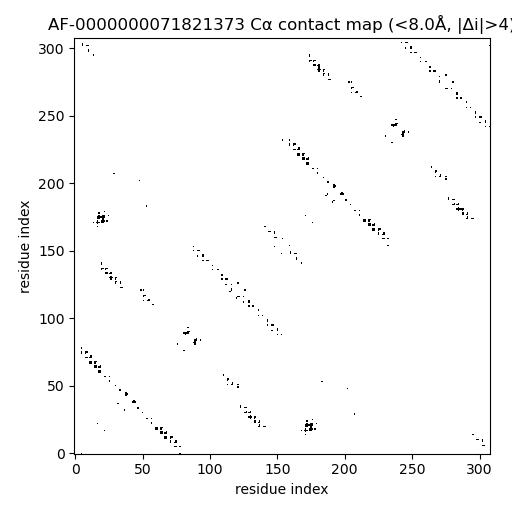.031 1 98.5 63 TRP B CA 1
ATOM 1513 C C . TRP B 1 63 ? 12.828 -0.863 6.781 1 98.5 63 TRP B C 1
ATOM 1515 O O . TRP B 1 63 ? 13.43 -1.913 6.531 1 98.5 63 TRP B O 1
ATOM 1525 N N . ALA B 1 64 ? 11.906 -0.821 7.688 1 98.44 64 ALA B N 1
ATOM 1526 C CA . ALA B 1 64 ? 11.445 -2.035 8.352 1 98.44 64 ALA B CA 1
ATOM 1527 C C . ALA B 1 64 ? 10.805 -3 7.355 1 98.44 64 ALA B C 1
ATOM 1529 O O . ALA B 1 64 ? 11.117 -4.195 7.359 1 98.44 64 ALA B O 1
ATOM 1530 N N . ALA B 1 65 ? 9.938 -2.473 6.535 1 98.62 65 ALA B N 1
ATOM 1531 C CA . ALA B 1 65 ? 9.266 -3.289 5.527 1 98.62 65 ALA B CA 1
ATOM 1532 C C . ALA B 1 65 ? 10.273 -3.834 4.512 1 98.62 65 ALA B C 1
ATOM 1534 O O . ALA B 1 65 ? 10.188 -4.996 4.109 1 98.62 65 ALA B O 1
ATOM 1535 N N . MET B 1 66 ? 11.188 -3.002 4.086 1 98.31 66 MET B N 1
ATOM 1536 C CA . MET B 1 66 ? 12.203 -3.434 3.131 1 98.31 66 MET B 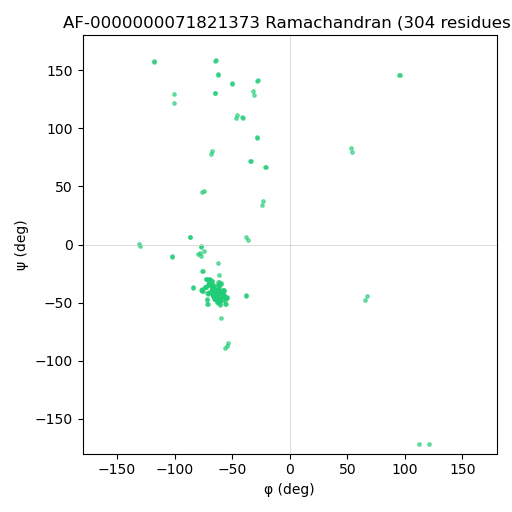CA 1
ATOM 1537 C C . MET B 1 66 ? 13.055 -4.559 3.709 1 98.31 66 MET B C 1
ATOM 1539 O O . MET B 1 66 ? 13.344 -5.543 3.021 1 98.31 66 MET B O 1
ATOM 1543 N N . GLY B 1 67 ? 13.508 -4.371 4.98 1 98.06 67 GLY B N 1
ATOM 1544 C CA . GLY B 1 67 ? 14.234 -5.445 5.633 1 98.06 67 GLY B CA 1
ATOM 1545 C C . GLY B 1 67 ? 13.469 -6.754 5.664 1 98.06 67 GLY B C 1
ATOM 1546 O O . GLY B 1 67 ? 14.016 -7.809 5.324 1 98.06 67 GLY B O 1
ATOM 1547 N N . ALA B 1 68 ? 12.164 -6.695 6.035 1 98.31 68 ALA B N 1
ATOM 1548 C CA . ALA B 1 68 ? 11.305 -7.879 6.055 1 98.31 68 ALA B CA 1
ATOM 1549 C C . ALA B 1 68 ? 11.164 -8.469 4.656 1 98.31 68 ALA B C 1
ATOM 1551 O O . ALA B 1 68 ? 11.156 -9.695 4.488 1 98.31 68 ALA B O 1
ATOM 1552 N N . MET B 1 69 ? 11.07 -7.641 3.654 1 98.25 69 MET B N 1
ATOM 1553 C CA . MET B 1 69 ? 10.883 -8.102 2.281 1 98.25 69 MET B CA 1
ATOM 1554 C C . MET B 1 69 ? 12.148 -8.773 1.757 1 98.25 69 MET B C 1
ATOM 1556 O O . MET B 1 69 ? 12.07 -9.711 0.958 1 98.25 69 MET B O 1
ATOM 1560 N N . VAL B 1 70 ? 13.305 -8.344 2.145 1 96.12 70 VAL B N 1
ATOM 1561 C CA . VAL B 1 70 ? 14.547 -9.008 1.745 1 96.12 70 VAL B CA 1
ATOM 1562 C C . VAL B 1 70 ? 14.594 -10.414 2.34 1 96.12 70 VAL B C 1
ATOM 1564 O O . VAL B 1 70 ? 14.867 -11.383 1.634 1 96.12 70 VAL B O 1
ATOM 1567 N N . VAL B 1 71 ? 14.25 -10.523 3.633 1 96.25 71 VAL B N 1
ATOM 1568 C CA . VAL B 1 71 ? 14.273 -11.812 4.312 1 96.25 71 VAL B CA 1
ATOM 1569 C C . VAL B 1 71 ? 13.234 -12.742 3.689 1 96.25 71 VAL B C 1
ATOM 1571 O O . VAL B 1 71 ? 13.547 -13.883 3.346 1 96.25 71 VAL B O 1
ATOM 1574 N N . THR B 1 72 ? 12.07 -12.242 3.494 1 96.56 72 THR B N 1
ATOM 1575 C CA . THR B 1 72 ? 11.023 -13.078 2.928 1 96.56 72 THR B CA 1
ATOM 1576 C C . THR B 1 72 ? 11.273 -13.336 1.444 1 96.56 72 THR B C 1
ATOM 1578 O O . THR B 1 72 ? 10.844 -14.352 0.902 1 96.56 72 THR B O 1
ATOM 1581 N N . GLY B 1 73 ? 11.914 -12.406 0.757 1 93.5 73 GLY B N 1
ATOM 1582 C CA . GLY B 1 73 ? 12.32 -12.672 -0.611 1 93.5 73 GLY B CA 1
ATOM 1583 C C . GLY B 1 73 ? 13.195 -13.906 -0.742 1 93.5 73 GLY B C 1
ATOM 1584 O O . GLY B 1 73 ? 13.008 -14.711 -1.658 1 93.5 73 GLY B O 1
ATOM 1585 N N . VAL B 1 74 ? 14.148 -14.031 0.112 1 90.56 74 VAL B N 1
ATOM 1586 C CA . VAL B 1 74 ? 15 -15.211 0.163 1 90.56 74 VAL B CA 1
ATOM 1587 C C . VAL B 1 74 ? 14.156 -16.453 0.459 1 90.56 74 VAL B C 1
ATOM 1589 O O . VAL B 1 74 ? 14.344 -17.5 -0.156 1 90.56 74 VAL B O 1
ATOM 1592 N N . GLY B 1 75 ? 13.25 -16.297 1.377 1 87.81 75 GLY B N 1
ATOM 1593 C CA . GLY B 1 75 ? 12.336 -17.391 1.67 1 87.81 75 GLY B CA 1
ATOM 1594 C C . GLY B 1 75 ? 11.508 -17.812 0.471 1 87.81 75 GLY B C 1
ATOM 1595 O O . GLY B 1 75 ? 11.336 -19 0.217 1 87.81 75 GLY B O 1
ATOM 1596 N N . ASN B 1 76 ? 11.055 -16.875 -0.253 1 88.06 76 ASN B N 1
ATOM 1597 C CA . ASN B 1 76 ? 10.281 -17.188 -1.452 1 88.06 76 ASN B CA 1
ATOM 1598 C C . ASN B 1 76 ? 11.125 -17.891 -2.502 1 88.06 76 ASN B C 1
ATOM 1600 O O . ASN B 1 76 ? 10.633 -18.781 -3.201 1 88.06 76 ASN B O 1
ATOM 1604 N N . LEU B 1 77 ? 12.32 -17.5 -2.625 1 81.88 77 LEU B N 1
ATOM 1605 C CA . LEU B 1 77 ? 13.227 -18.156 -3.568 1 81.88 77 LEU B CA 1
ATOM 1606 C C . LEU B 1 77 ? 13.523 -19.578 -3.143 1 81.88 77 LEU B C 1
ATOM 1608 O O . LEU B 1 77 ? 13.625 -20.484 -3.986 1 81.88 77 LEU B O 1
ATOM 1612 N N . GLY B 1 78 ? 13.781 -19.781 -1.902 1 75.94 78 GLY B N 1
ATOM 1613 C CA . GLY B 1 78 ? 14.016 -21.125 -1.392 1 75.94 78 GLY B CA 1
ATOM 1614 C C . GLY B 1 78 ? 12.836 -22.062 -1.6 1 75.94 78 GLY B C 1
ATOM 1615 O O . GLY B 1 78 ? 13.023 -23.25 -1.863 1 75.94 78 GLY B O 1
ATOM 1616 N N . ALA B 1 79 ? 11.75 -21.484 -1.519 1 68.5 79 ALA B N 1
ATOM 1617 C CA . ALA B 1 79 ? 10.547 -22.297 -1.704 1 68.5 79 ALA B CA 1
ATOM 1618 C C . ALA B 1 79 ? 10.328 -22.609 -3.18 1 68.5 79 ALA B C 1
ATOM 1620 O O . ALA B 1 79 ? 9.781 -23.672 -3.516 1 68.5 79 ALA B O 1
ATOM 1621 N N . LEU B 1 80 ? 10.57 -21.734 -4.047 1 63.78 80 LEU B N 1
ATOM 1622 C CA . LEU B 1 80 ? 10.359 -21.906 -5.48 1 63.78 80 LEU B CA 1
ATOM 1623 C C . LEU B 1 80 ? 11.5 -22.703 -6.102 1 63.78 80 LEU B C 1
ATOM 1625 O O . LEU B 1 80 ? 11.32 -23.359 -7.137 1 63.78 80 LEU B O 1
ATOM 1629 N N . GLY B 1 81 ? 12.57 -23.016 -5.441 1 58.97 81 GLY B N 1
ATOM 1630 C CA . GLY B 1 81 ? 13.758 -23.562 -6.09 1 58.97 81 GLY B CA 1
ATOM 1631 C C . GLY B 1 81 ? 14.266 -22.703 -7.234 1 58.97 81 GLY B C 1
ATOM 1632 O O . GLY B 1 81 ? 13.672 -22.688 -8.312 1 58.97 81 GLY B O 1
ATOM 1633 N N . PRO B 1 82 ? 15.031 -21.562 -6.918 1 55.81 82 PRO B N 1
ATOM 1634 C CA . PRO B 1 82 ? 15.398 -20.703 -8.039 1 55.81 82 PRO B CA 1
ATOM 1635 C C . PRO B 1 82 ? 15.93 -21.484 -9.234 1 55.81 82 PRO B C 1
ATOM 1637 O O . PRO B 1 82 ? 16.719 -22.422 -9.07 1 55.81 82 PRO B O 1
ATOM 1640 N N . PRO B 1 83 ? 15.148 -21.516 -10.352 1 57.19 83 PRO B N 1
ATOM 1641 C CA . PRO B 1 83 ? 15.883 -22.156 -11.438 1 57.19 83 PRO B CA 1
ATOM 1642 C C . PRO B 1 83 ? 17.281 -21.562 -11.641 1 57.19 83 PRO B C 1
ATOM 1644 O O . PRO B 1 83 ? 17.547 -20.438 -11.219 1 57.19 83 PRO B O 1
ATOM 1647 N N . GLY B 1 84 ? 18.266 -22.328 -11.875 1 56.62 84 GLY B N 1
ATOM 1648 C CA . GLY B 1 84 ? 19.609 -21.906 -12.242 1 56.62 84 GLY B CA 1
ATOM 1649 C C . GLY B 1 84 ? 19.625 -20.625 -13.055 1 56.62 84 GLY B C 1
ATOM 1650 O O . GLY B 1 84 ? 18.609 -20.25 -13.656 1 56.62 84 GLY B O 1
ATOM 1651 N N . PRO B 1 85 ? 20.484 -19.656 -12.68 1 61 85 PRO B N 1
ATOM 1652 C CA . PRO B 1 85 ? 20.625 -18.375 -13.375 1 61 85 PRO B CA 1
ATOM 1653 C C . PRO B 1 85 ? 20.516 -18.516 -14.891 1 61 85 PRO B C 1
ATOM 1655 O O . PRO B 1 85 ? 20.516 -17.516 -15.609 1 61 85 PRO B O 1
ATOM 1658 N N . SER B 1 86 ? 20.172 -19.781 -15.383 1 71 86 SER B N 1
ATOM 1659 C CA . SER B 1 86 ? 20.094 -19.953 -16.828 1 71 86 SER B CA 1
ATOM 1660 C C . SER B 1 86 ? 18.641 -19.906 -17.312 1 71 86 SER B C 1
ATOM 1662 O O . SER B 1 86 ? 17.719 -20.172 -16.547 1 71 86 SER B O 1
ATOM 1664 N N . GLY B 1 87 ? 18.391 -19.016 -18.391 1 83.38 87 GLY B N 1
ATOM 1665 C CA . GLY B 1 87 ? 17.094 -18.906 -19.062 1 83.38 87 GLY B CA 1
ATOM 1666 C C . GLY B 1 87 ? 16.422 -17.578 -18.812 1 83.38 87 GLY B C 1
ATOM 1667 O O . GLY B 1 87 ? 17.016 -16.672 -18.234 1 83.38 87 GLY B O 1
ATOM 1668 N N . ARG B 1 88 ? 15.242 -17.516 -19.234 1 85.94 88 ARG B N 1
ATOM 1669 C CA . ARG B 1 88 ? 14.484 -16.266 -19.188 1 85.94 88 ARG B CA 1
ATOM 1670 C C . ARG B 1 88 ? 14.086 -15.922 -17.75 1 85.94 88 ARG B C 1
ATOM 1672 O O . ARG B 1 88 ? 14.203 -14.773 -17.328 1 85.94 88 ARG B O 1
ATOM 1679 N N . TRP B 1 89 ? 13.656 -16.875 -16.969 1 88 89 TRP B N 1
ATOM 1680 C CA . TRP B 1 89 ? 13.242 -16.672 -15.594 1 88 89 TRP B CA 1
ATOM 1681 C C . TRP B 1 89 ? 14.414 -16.172 -14.742 1 88 89 TRP B C 1
ATOM 1683 O O . TRP B 1 89 ? 14.266 -15.242 -13.961 1 88 89 TRP B O 1
ATOM 1693 N N . GLY B 1 90 ? 15.531 -16.891 -14.844 1 87.69 90 GLY B N 1
ATOM 1694 C CA . GLY B 1 90 ? 16.719 -16.484 -14.109 1 87.69 90 GLY B CA 1
ATOM 1695 C C . GLY B 1 90 ? 17.172 -15.078 -14.438 1 87.69 90 GLY B C 1
ATOM 1696 O O . GLY B 1 90 ? 17.609 -14.336 -13.547 1 87.69 90 GLY B O 1
ATOM 1697 N N . SER B 1 91 ? 17.094 -14.719 -15.672 1 90.75 91 SER B N 1
ATOM 1698 C CA . SER B 1 91 ? 17.5 -13.375 -16.094 1 90.75 91 SER B CA 1
ATOM 1699 C C . SER B 1 91 ? 16.562 -12.32 -15.523 1 90.75 91 SER B C 1
ATOM 1701 O O . SER B 1 91 ? 17.016 -11.242 -15.117 1 90.75 91 SER B O 1
ATOM 1703 N N . LEU B 1 92 ? 15.266 -12.688 -15.5 1 92.5 92 LEU B N 1
ATOM 1704 C CA . LEU B 1 92 ? 14.297 -11.75 -14.938 1 92.5 92 LEU B CA 1
ATOM 1705 C C . LEU B 1 92 ? 14.5 -11.586 -13.438 1 92.5 92 LEU B C 1
ATOM 1707 O O . LEU B 1 92 ? 14.391 -10.484 -12.906 1 92.5 92 LEU B O 1
ATOM 1711 N N . LEU B 1 93 ? 14.766 -12.68 -12.828 1 91.81 93 LEU B N 1
ATOM 1712 C CA . LEU B 1 93 ? 15.047 -12.602 -11.398 1 91.81 93 LEU B CA 1
ATOM 1713 C C . LEU B 1 93 ? 16.281 -11.734 -11.133 1 91.81 93 LEU B C 1
ATOM 1715 O O . LEU B 1 93 ? 16.281 -10.898 -10.234 1 91.81 93 LEU B O 1
ATOM 1719 N N . THR B 1 94 ? 17.312 -12.008 -11.938 1 91.88 94 THR B N 1
ATOM 1720 C CA . THR B 1 94 ? 18.531 -11.219 -11.789 1 91.88 94 THR B CA 1
ATOM 1721 C C . THR B 1 94 ? 18.25 -9.742 -12.008 1 91.88 94 THR B C 1
ATOM 1723 O O . THR B 1 94 ? 18.734 -8.891 -11.25 1 91.88 94 THR B O 1
ATOM 1726 N N . ALA B 1 95 ? 17.469 -9.406 -13.008 1 93.88 95 ALA B N 1
ATOM 1727 C CA . ALA B 1 95 ? 17.094 -8.023 -13.289 1 93.88 95 ALA B CA 1
ATOM 1728 C C . ALA B 1 95 ? 16.344 -7.414 -12.117 1 93.88 95 ALA B C 1
ATOM 1730 O O . ALA B 1 95 ? 16.594 -6.27 -11.727 1 93.88 95 ALA B O 1
ATOM 1731 N N . LYS B 1 96 ? 15.453 -8.227 -11.594 1 95.31 96 LYS B N 1
ATOM 1732 C CA . LYS B 1 96 ? 14.695 -7.723 -10.445 1 95.31 96 LYS B CA 1
ATOM 1733 C C . LYS B 1 96 ? 15.609 -7.473 -9.25 1 95.31 96 LYS B C 1
ATOM 1735 O O . LYS B 1 96 ? 15.492 -6.441 -8.586 1 95.31 96 LYS B O 1
ATOM 1740 N N . LEU B 1 97 ? 16.516 -8.336 -8.984 1 95.06 97 LEU B N 1
ATOM 1741 C CA . LEU B 1 97 ? 17.406 -8.18 -7.84 1 95.06 97 LEU B CA 1
ATOM 1742 C C . LEU B 1 97 ? 18.328 -6.977 -8.023 1 95.06 97 LEU B C 1
ATOM 1744 O O . LEU B 1 97 ? 18.609 -6.254 -7.062 1 95.06 97 LEU B O 1
ATOM 1748 N N . LEU B 1 98 ? 18.75 -6.77 -9.242 1 96.94 98 LEU B N 1
ATOM 1749 C CA . LEU B 1 98 ? 19.578 -5.594 -9.531 1 96.94 98 LEU B CA 1
ATOM 1750 C C . LEU B 1 98 ? 18.766 -4.312 -9.352 1 96.94 98 LEU B C 1
ATOM 1752 O O . LEU B 1 98 ? 19.25 -3.336 -8.781 1 96.94 98 LEU B O 1
ATOM 1756 N N . ALA B 1 99 ? 17.547 -4.348 -9.797 1 97.88 99 ALA B N 1
ATOM 1757 C CA . ALA B 1 99 ? 16.672 -3.197 -9.656 1 97.88 99 ALA B CA 1
ATOM 1758 C C . ALA B 1 99 ? 16.359 -2.916 -8.18 1 97.88 99 ALA B C 1
ATOM 1760 O O . ALA B 1 99 ? 16.328 -1.759 -7.758 1 97.88 99 ALA B O 1
ATOM 1761 N N . VAL B 1 100 ? 16.156 -3.982 -7.434 1 98.12 100 VAL B N 1
ATOM 1762 C CA . VAL B 1 100 ? 15.891 -3.828 -6.008 1 98.12 100 VAL B CA 1
ATOM 1763 C C . VAL B 1 100 ? 17.109 -3.221 -5.32 1 98.12 100 VAL B C 1
ATOM 1765 O O . VAL B 1 100 ? 16.984 -2.336 -4.473 1 98.12 100 VAL B O 1
ATOM 1768 N N . THR B 1 101 ? 18.297 -3.678 -5.645 1 97.69 101 THR B N 1
ATOM 1769 C CA . THR B 1 101 ? 19.531 -3.15 -5.059 1 97.69 101 THR B CA 1
ATOM 1770 C C . THR B 1 101 ? 19.688 -1.664 -5.367 1 97.69 101 THR B C 1
ATOM 1772 O O . THR B 1 101 ? 19.938 -0.863 -4.465 1 97.69 101 THR B O 1
ATOM 1775 N N . ALA B 1 102 ? 19.484 -1.286 -6.621 1 98.25 102 ALA B N 1
ATOM 1776 C CA . ALA B 1 102 ? 19.547 0.118 -7.016 1 98.25 102 ALA B CA 1
ATOM 1777 C C . ALA B 1 102 ? 18.484 0.943 -6.285 1 98.25 102 ALA B C 1
ATOM 1779 O O . ALA B 1 102 ? 18.766 2.066 -5.852 1 98.25 102 ALA B O 1
ATOM 1780 N N . PHE B 1 103 ? 17.344 0.382 -6.168 1 98.75 103 PHE B N 1
ATOM 1781 C CA . PHE B 1 103 ? 16.234 1.029 -5.48 1 98.75 103 PHE B CA 1
ATOM 1782 C C . PHE B 1 103 ? 16.578 1.294 -4.02 1 98.75 103 PHE B C 1
ATOM 1784 O O . PHE B 1 103 ? 16.312 2.381 -3.502 1 98.75 103 PHE B O 1
ATOM 1791 N N . VAL B 1 104 ? 17.156 0.336 -3.32 1 98.19 104 VAL B N 1
ATOM 1792 C CA . VAL B 1 104 ? 17.516 0.466 -1.915 1 98.19 104 VAL B CA 1
ATOM 1793 C C . VAL B 1 104 ? 18.578 1.553 -1.759 1 98.19 104 VAL B C 1
ATOM 1795 O O . VAL B 1 104 ? 18.484 2.395 -0.862 1 98.19 104 VAL B O 1
ATOM 1798 N N . LEU B 1 105 ? 19.562 1.561 -2.613 1 97.56 105 LEU B N 1
ATOM 1799 C CA . LEU B 1 105 ? 20.609 2.564 -2.561 1 97.56 105 LEU B CA 1
ATOM 1800 C C . LEU B 1 105 ? 20.047 3.961 -2.803 1 97.56 105 LEU B C 1
ATOM 1802 O O . LEU B 1 105 ? 20.406 4.91 -2.098 1 97.56 105 LEU B O 1
ATOM 1806 N N . GLY B 1 106 ? 19.188 4.062 -3.818 1 97.5 106 GLY B N 1
ATOM 1807 C CA . GLY B 1 106 ? 18.516 5.328 -4.07 1 97.5 106 GLY B CA 1
ATOM 1808 C C . GLY B 1 106 ? 17.641 5.785 -2.918 1 97.5 106 GLY B C 1
ATOM 1809 O O . GLY B 1 106 ? 17.562 6.98 -2.627 1 97.5 106 GLY B O 1
ATOM 1810 N N . SER B 1 107 ? 17.031 4.887 -2.271 1 98.31 107 SER B N 1
ATOM 1811 C CA . SER B 1 107 ? 16.172 5.211 -1.14 1 98.31 107 SER B CA 1
ATOM 1812 C C . SER B 1 107 ? 16.984 5.715 0.049 1 98.31 107 SER B C 1
ATOM 1814 O O . SER B 1 107 ? 16.484 6.488 0.868 1 98.31 107 SER B O 1
ATOM 1816 N N . PHE B 1 108 ? 18.188 5.238 0.167 1 97 108 PHE B N 1
ATOM 1817 C CA . PHE B 1 108 ? 19.062 5.738 1.22 1 97 108 PHE B CA 1
ATOM 1818 C C . PHE B 1 108 ? 19.344 7.227 1.034 1 97 108 PHE B C 1
ATOM 1820 O O . PHE B 1 108 ? 19.344 7.988 2.004 1 97 108 PHE B O 1
ATOM 1827 N N . VAL B 1 109 ? 19.516 7.664 -0.181 1 96.44 109 VAL B N 1
ATOM 1828 C CA . VAL B 1 109 ? 19.734 9.078 -0.49 1 96.44 109 VAL B CA 1
ATOM 1829 C C . VAL B 1 109 ? 18.5 9.883 -0.093 1 96.44 109 VAL B C 1
ATOM 1831 O O . VAL B 1 109 ? 18.609 10.945 0.528 1 96.44 109 VAL B O 1
ATOM 1834 N N . ARG B 1 110 ? 17.359 9.352 -0.434 1 96.94 110 ARG B N 1
ATOM 1835 C CA . ARG B 1 110 ? 16.109 10.008 -0.073 1 96.94 110 ARG B CA 1
ATOM 1836 C C . ARG B 1 110 ? 16 10.188 1.438 1 96.94 110 ARG B C 1
ATOM 1838 O O . ARG B 1 110 ? 15.617 11.258 1.916 1 96.94 110 ARG B O 1
ATOM 1845 N N . THR B 1 111 ? 16.359 9.18 2.156 1 97 111 THR B N 1
ATOM 1846 C CA . THR B 1 111 ? 16.297 9.227 3.611 1 97 111 THR B CA 1
ATOM 1847 C C . THR B 1 111 ? 17.25 10.297 4.16 1 97 111 THR B C 1
ATOM 1849 O O . THR B 1 111 ? 16.906 10.984 5.129 1 97 111 THR B O 1
ATOM 1852 N N . LEU B 1 112 ? 18.391 10.523 3.566 1 95.25 112 LEU B N 1
ATOM 1853 C CA . LEU B 1 112 ? 19.328 11.555 3.992 1 95.25 112 LEU B CA 1
ATOM 1854 C C . LEU B 1 112 ? 18.734 12.945 3.777 1 95.25 112 LEU B C 1
ATOM 1856 O O . LEU B 1 112 ? 18.953 13.852 4.59 1 95.25 112 LEU B O 1
ATOM 1860 N N . VAL B 1 113 ? 18.047 13.047 2.682 1 93.44 113 VAL B N 1
ATOM 1861 C CA . VAL B 1 113 ? 17.391 14.32 2.395 1 93.44 113 VAL B CA 1
ATOM 1862 C C . VAL B 1 113 ? 16.359 14.625 3.467 1 93.44 113 VAL B C 1
ATOM 1864 O O . VAL B 1 113 ? 16.266 15.75 3.953 1 93.44 113 VAL B O 1
ATOM 1867 N N . VAL B 1 114 ? 15.617 13.617 3.869 1 94.5 114 VAL B N 1
ATOM 1868 C CA . VAL B 1 114 ? 14.609 13.781 4.91 1 94.5 114 VAL B CA 1
ATOM 1869 C C . VAL B 1 114 ? 15.273 14.211 6.215 1 94.5 114 VAL B C 1
ATOM 1871 O O . VAL B 1 114 ? 14.812 15.141 6.875 1 94.5 114 VAL B O 1
ATOM 1874 N N . PHE B 1 115 ? 16.312 13.602 6.543 1 93.44 115 PHE B N 1
ATOM 1875 C CA . PHE B 1 115 ? 17.016 13.914 7.781 1 93.44 115 PHE B CA 1
ATOM 1876 C C . PHE B 1 115 ? 17.578 15.328 7.738 1 93.44 115 PHE B C 1
ATOM 1878 O O . PHE B 1 115 ? 17.531 16.047 8.742 1 93.44 115 PHE B O 1
ATOM 1885 N N . ARG B 1 116 ? 18.094 15.758 6.656 1 91.69 116 ARG B N 1
ATOM 1886 C CA . ARG B 1 116 ? 18.641 17.109 6.52 1 91.69 116 ARG B CA 1
ATOM 1887 C C . ARG B 1 116 ? 17.531 18.156 6.676 1 91.69 116 ARG B C 1
ATOM 1889 O O . ARG B 1 116 ? 17.734 19.172 7.336 1 91.69 116 ARG B O 1
ATOM 1896 N N . LEU B 1 117 ? 16.438 17.859 6.086 1 90.12 117 LEU B N 1
ATOM 1897 C CA . LEU B 1 117 ? 15.328 18.797 6.156 1 90.12 117 LEU B CA 1
ATOM 1898 C C . LEU B 1 117 ? 14.766 18.875 7.574 1 90.12 117 LEU B C 1
ATOM 1900 O O . LEU B 1 117 ? 14.328 19.953 8.008 1 90.12 117 LEU B O 1
ATOM 1904 N N . ARG B 1 118 ? 14.812 17.766 8.219 1 88.62 118 ARG B N 1
ATOM 1905 C CA . ARG B 1 118 ? 14.359 17.766 9.609 1 88.62 118 ARG B CA 1
ATOM 1906 C C . ARG B 1 118 ? 15.297 18.578 10.492 1 88.62 118 ARG B C 1
ATOM 1908 O O . ARG B 1 118 ? 14.852 19.234 11.445 1 88.62 118 ARG B O 1
ATOM 1915 N N . ARG B 1 119 ? 16.5 18.609 10.18 1 89.44 119 ARG B N 1
ATOM 1916 C CA . ARG B 1 119 ? 17.5 19.297 10.992 1 89.44 119 ARG B CA 1
ATOM 1917 C C . ARG B 1 119 ? 17.547 20.781 10.664 1 89.44 119 ARG B C 1
ATOM 1919 O O . ARG B 1 119 ? 17.656 21.625 11.562 1 89.44 119 ARG B O 1
ATOM 1926 N N . SER B 1 120 ? 17.359 21.156 9.383 1 88.88 120 SER B N 1
ATOM 1927 C CA . SER B 1 120 ? 17.578 22.531 8.938 1 88.88 120 SER B CA 1
ATOM 1928 C C . SER B 1 120 ? 16.25 23.266 8.766 1 88.88 120 SER B C 1
ATOM 1930 O O . SER B 1 120 ? 16.219 24.484 8.594 1 88.88 120 SER B O 1
ATOM 1932 N N . GLY B 1 121 ? 15.172 22.578 8.828 1 84.19 121 GLY B N 1
ATOM 1933 C CA . GLY B 1 121 ? 13.875 23.203 8.609 1 84.19 121 GLY B CA 1
ATOM 1934 C C . GLY B 1 121 ? 13.375 23.078 7.184 1 84.19 121 GLY B C 1
ATOM 1935 O O . GLY B 1 121 ? 14.172 22.969 6.25 1 84.19 121 GLY B O 1
ATOM 1936 N N . PRO B 1 122 ? 12.133 22.953 7.031 1 76.56 122 PRO B N 1
ATOM 1937 C CA . PRO B 1 122 ? 11.539 22.766 5.707 1 76.56 122 PRO B CA 1
ATOM 1938 C C . PRO B 1 122 ? 11.734 23.969 4.789 1 76.56 122 PRO B C 1
ATOM 1940 O O . PRO B 1 122 ? 11.703 25.109 5.254 1 76.56 122 PRO B O 1
ATOM 1943 N N . THR B 1 123 ? 12.188 23.734 3.617 1 81.5 123 THR B N 1
ATOM 1944 C CA . THR B 1 123 ? 12.266 24.734 2.555 1 81.5 123 THR B CA 1
ATOM 1945 C C . THR B 1 123 ? 11.398 24.312 1.363 1 81.5 123 THR B C 1
ATOM 1947 O O . THR B 1 123 ? 11.047 23.141 1.22 1 81.5 123 THR B O 1
ATOM 1950 N N . GLY B 1 124 ? 11.016 25.297 0.574 1 83.38 124 GLY B N 1
ATOM 1951 C CA . GLY B 1 124 ? 10.273 25 -0.637 1 83.38 124 GLY B CA 1
ATOM 1952 C C . GLY B 1 124 ? 11 24.031 -1.558 1 83.38 124 GLY B C 1
ATOM 1953 O O . GLY B 1 124 ? 10.391 23.094 -2.092 1 83.38 124 GLY B O 1
ATOM 1954 N N . LEU B 1 125 ? 12.266 24.391 -1.748 1 85.38 125 LEU B N 1
ATOM 1955 C CA . LEU B 1 125 ? 13.094 23.516 -2.57 1 85.38 125 LEU B CA 1
ATOM 1956 C C . LEU B 1 125 ? 13.164 22.125 -1.971 1 85.38 125 LEU B C 1
ATOM 1958 O O . LEU B 1 125 ? 13.133 21.125 -2.699 1 85.38 125 LEU B O 1
ATOM 1962 N N . GLY B 1 126 ? 13.281 22.047 -0.707 1 86.94 126 GLY B N 1
ATOM 1963 C CA . GLY B 1 126 ? 13.297 20.766 -0.018 1 86.94 126 GLY B CA 1
ATOM 1964 C C . GLY B 1 126 ? 12.016 19.984 -0.198 1 86.94 126 GLY B C 1
ATOM 1965 O O . GLY B 1 126 ? 12.055 18.766 -0.423 1 86.94 126 GLY B O 1
ATOM 1966 N N . ARG B 1 127 ? 11.023 20.641 -0.114 1 87.06 127 ARG B N 1
ATOM 1967 C CA . ARG B 1 127 ? 9.719 20.016 -0.304 1 87.06 127 ARG B CA 1
ATOM 1968 C C . ARG B 1 127 ? 9.578 19.469 -1.723 1 87.06 127 ARG B C 1
ATOM 1970 O O . ARG B 1 127 ? 9.078 18.359 -1.922 1 87.06 127 ARG B O 1
ATOM 1977 N N . SER B 1 128 ? 9.906 20.281 -2.676 1 91.25 128 SER B N 1
ATOM 1978 C CA . SER B 1 128 ? 9.844 19.859 -4.07 1 91.25 128 SER B CA 1
ATOM 1979 C C . SER B 1 128 ? 10.727 18.641 -4.324 1 91.25 128 SER B C 1
ATOM 1981 O O . SER B 1 128 ? 10.328 17.719 -5.039 1 91.25 128 SER B O 1
ATOM 1983 N N . LEU B 1 129 ? 11.867 18.625 -3.742 1 93.06 129 LEU B N 1
ATOM 1984 C CA . LEU B 1 129 ? 12.789 17.5 -3.869 1 93.06 129 LEU B CA 1
ATOM 1985 C C . LEU B 1 129 ? 12.203 16.25 -3.23 1 93.06 129 LEU B C 1
ATOM 1987 O O . LEU B 1 129 ? 12.289 15.156 -3.799 1 93.06 129 LEU B O 1
ATOM 1991 N N . LEU B 1 130 ? 11.648 16.422 -2.178 1 93.38 130 LEU B N 1
ATOM 1992 C CA . LEU B 1 130 ? 11.039 15.289 -1.501 1 93.38 130 LEU B CA 1
ATOM 1993 C C . LEU B 1 130 ? 9.859 14.75 -2.303 1 93.38 130 LEU B C 1
ATOM 1995 O O . LEU B 1 130 ? 9.703 13.539 -2.453 1 93.38 130 LEU B O 1
ATOM 1999 N N . ALA B 1 131 ? 9.047 15.641 -2.816 1 94.12 131 ALA B N 1
ATOM 2000 C CA . ALA B 1 131 ? 7.926 15.219 -3.652 1 94.12 131 ALA B CA 1
ATOM 2001 C C . ALA B 1 131 ? 8.406 14.406 -4.852 1 94.12 131 ALA B C 1
ATOM 2003 O O . ALA B 1 131 ? 7.867 13.336 -5.141 1 94.12 131 ALA B O 1
ATOM 2004 N N . LYS B 1 132 ? 9.445 14.914 -5.473 1 96 132 LYS B N 1
ATOM 2005 C CA . LYS B 1 132 ? 10.008 14.219 -6.625 1 96 132 LYS B CA 1
ATOM 2006 C C . LYS B 1 132 ? 10.578 12.859 -6.219 1 96 132 LYS B C 1
ATOM 2008 O O . LYS B 1 132 ? 10.453 11.883 -6.961 1 96 132 LYS B O 1
ATOM 2013 N N . SER B 1 133 ? 11.203 12.797 -5.09 1 96.94 133 SER B N 1
ATOM 2014 C CA . SER B 1 133 ? 11.812 11.562 -4.617 1 96.94 133 SER B CA 1
ATOM 2015 C C . SER B 1 133 ? 10.75 10.508 -4.305 1 96.94 133 SER B C 1
ATOM 2017 O O . SER B 1 133 ? 10.914 9.336 -4.637 1 96.94 133 SER B O 1
ATOM 2019 N N . TYR B 1 134 ? 9.703 10.883 -3.67 1 97.81 134 TYR B N 1
ATOM 2020 C CA . TYR B 1 134 ? 8.641 9.93 -3.355 1 97.81 134 TYR B CA 1
ATOM 2021 C C . TYR B 1 134 ? 7.887 9.516 -4.613 1 97.81 134 TYR B C 1
ATOM 2023 O O . TYR B 1 134 ? 7.426 8.383 -4.723 1 97.81 134 TYR B O 1
ATOM 2031 N N . GLY B 1 135 ? 7.723 10.422 -5.551 1 97.75 135 GLY B N 1
ATOM 2032 C CA . GLY B 1 135 ? 7.199 10.039 -6.852 1 97.75 135 GLY B CA 1
ATOM 2033 C C . GLY B 1 135 ? 8.055 9.008 -7.562 1 97.75 135 GLY B C 1
ATOM 2034 O O . GLY B 1 135 ? 7.535 8.039 -8.117 1 97.75 135 GLY B O 1
ATOM 2035 N N . ALA B 1 136 ? 9.344 9.25 -7.551 1 98.12 136 ALA B N 1
ATOM 2036 C CA . ALA B 1 136 ? 10.289 8.305 -8.148 1 98.12 136 ALA B CA 1
ATOM 2037 C C . ALA B 1 136 ? 10.25 6.961 -7.43 1 98.12 136 ALA B C 1
ATOM 2039 O O . ALA B 1 136 ? 10.352 5.906 -8.062 1 98.12 136 ALA B O 1
ATOM 2040 N N . THR B 1 137 ? 10.102 7.02 -6.121 1 98.56 137 THR B N 1
ATOM 2041 C CA . THR B 1 137 ? 9.977 5.801 -5.328 1 98.56 137 THR B CA 1
ATOM 2042 C C . THR B 1 137 ? 8.75 5.004 -5.746 1 98.56 137 THR B C 1
ATOM 2044 O O . THR B 1 137 ? 8.836 3.799 -5.992 1 98.56 137 THR B O 1
ATOM 2047 N N . ALA B 1 138 ? 7.641 5.672 -5.848 1 98.56 138 ALA B N 1
ATOM 2048 C CA . ALA B 1 138 ? 6.406 5.008 -6.262 1 98.56 138 ALA B CA 1
ATOM 2049 C C . ALA B 1 138 ? 6.547 4.414 -7.66 1 98.56 138 ALA B C 1
ATOM 2051 O O . ALA B 1 138 ? 6.121 3.283 -7.906 1 98.56 138 ALA B O 1
ATOM 2052 N N . ALA B 1 139 ? 7.16 5.129 -8.547 1 98.44 139 ALA B N 1
ATOM 2053 C CA . ALA B 1 139 ? 7.352 4.672 -9.922 1 98.44 139 ALA B CA 1
ATOM 2054 C C . ALA B 1 139 ? 8.258 3.447 -9.977 1 98.44 139 ALA B C 1
ATOM 2056 O O . ALA B 1 139 ? 7.973 2.48 -10.68 1 98.44 139 ALA B O 1
ATOM 2057 N N . ALA B 1 140 ? 9.32 3.5 -9.289 1 98.56 140 ALA B N 1
ATOM 2058 C CA . ALA B 1 140 ? 10.242 2.371 -9.242 1 98.56 140 ALA B CA 1
ATOM 2059 C C . ALA B 1 140 ? 9.57 1.133 -8.656 1 98.56 140 ALA B C 1
ATOM 2061 O O . ALA B 1 140 ? 9.789 0.016 -9.133 1 98.56 140 ALA B O 1
ATOM 2062 N N . LEU B 1 141 ? 8.781 1.324 -7.656 1 98.81 141 LEU B N 1
ATOM 2063 C CA . LEU B 1 141 ? 8.086 0.206 -7.027 1 98.81 141 LEU B CA 1
ATOM 2064 C C . LEU B 1 141 ? 7.059 -0.403 -7.977 1 98.81 141 LEU B C 1
ATOM 2066 O O . LEU B 1 141 ? 6.836 -1.615 -7.961 1 98.81 141 LEU B O 1
ATOM 2070 N N . LEU B 1 142 ? 6.457 0.436 -8.781 1 98.62 142 LEU B N 1
ATOM 2071 C CA . LEU B 1 142 ? 5.539 -0.084 -9.789 1 98.62 142 LEU B CA 1
ATOM 2072 C C . LEU B 1 142 ? 6.262 -1.018 -10.758 1 98.62 142 LEU B C 1
ATOM 2074 O O . LEU B 1 142 ? 5.738 -2.074 -11.117 1 98.62 142 LEU B O 1
ATOM 2078 N N . VAL B 1 143 ? 7.422 -0.647 -11.164 1 98.31 143 VAL B N 1
ATOM 2079 C CA . VAL B 1 143 ? 8.234 -1.47 -12.055 1 98.31 143 VAL B CA 1
ATOM 2080 C C . VAL B 1 143 ? 8.609 -2.773 -11.359 1 98.31 143 VAL B C 1
ATOM 2082 O O . VAL B 1 143 ? 8.531 -3.852 -11.953 1 98.31 143 VAL B O 1
ATOM 2085 N N . LEU B 1 144 ? 8.984 -2.662 -10.117 1 98.56 144 LEU B N 1
ATOM 2086 C CA . LEU B 1 144 ? 9.383 -3.838 -9.352 1 98.56 144 LEU B CA 1
ATOM 2087 C C . LEU B 1 144 ? 8.203 -4.789 -9.156 1 98.56 144 LEU B C 1
ATOM 2089 O O . LEU B 1 144 ? 8.367 -6.008 -9.234 1 98.56 144 LEU B O 1
ATOM 2093 N N . VAL B 1 145 ? 7.035 -4.25 -8.914 1 98.25 145 VAL B N 1
ATOM 2094 C CA . VAL B 1 145 ? 5.848 -5.082 -8.758 1 98.25 145 VAL B CA 1
ATOM 2095 C C . VAL B 1 145 ? 5.504 -5.746 -10.086 1 98.25 145 VAL B C 1
ATOM 2097 O O . VAL B 1 145 ? 5.113 -6.918 -10.125 1 98.25 145 VAL B O 1
ATOM 2100 N N . ALA B 1 146 ? 5.691 -5.027 -11.172 1 97.44 146 ALA B N 1
ATOM 2101 C CA . ALA B 1 146 ? 5.457 -5.609 -12.492 1 97.44 146 ALA B CA 1
ATOM 2102 C C . ALA B 1 146 ? 6.41 -6.77 -12.758 1 97.44 146 ALA B C 1
ATOM 2104 O O . ALA B 1 146 ? 5.992 -7.828 -13.234 1 97.44 146 ALA B O 1
ATOM 2105 N N . LEU B 1 147 ? 7.656 -6.598 -12.445 1 96.31 147 LEU B N 1
ATOM 2106 C CA . LEU B 1 147 ? 8.633 -7.668 -12.617 1 96.31 147 LEU B CA 1
ATOM 2107 C C . LEU B 1 147 ? 8.281 -8.867 -11.75 1 96.31 147 LEU B C 1
ATOM 2109 O O . LEU B 1 147 ? 8.414 -10.016 -12.18 1 96.31 147 LEU B O 1
ATOM 2113 N N . ALA B 1 148 ? 7.836 -8.578 -10.578 1 95.5 148 ALA B N 1
ATOM 2114 C CA . ALA B 1 148 ? 7.441 -9.656 -9.68 1 95.5 148 ALA B CA 1
ATOM 2115 C C . ALA B 1 148 ? 6.27 -10.453 -10.258 1 95.5 148 ALA B C 1
ATOM 2117 O O . ALA B 1 148 ? 6.23 -11.68 -10.148 1 95.5 148 ALA B O 1
ATOM 2118 N N . GLU B 1 149 ? 5.355 -9.727 -10.836 1 94.94 149 GLU B N 1
ATOM 2119 C CA . GLU B 1 149 ? 4.207 -10.398 -11.43 1 94.94 149 GLU B CA 1
ATOM 2120 C C . GLU B 1 149 ? 4.633 -11.273 -12.609 1 94.94 149 GLU B C 1
ATOM 2122 O O . GLU B 1 149 ? 4.109 -12.375 -12.797 1 94.94 149 GLU B O 1
ATOM 2127 N N . VAL B 1 150 ? 5.531 -10.805 -13.383 1 93.31 150 VAL B N 1
ATOM 2128 C CA . VAL B 1 150 ? 6.043 -11.594 -14.5 1 93.31 150 VAL B CA 1
ATOM 2129 C C . VAL B 1 150 ? 6.742 -12.844 -13.969 1 93.31 150 VAL B C 1
ATOM 2131 O O . VAL B 1 150 ? 6.566 -13.938 -14.508 1 93.31 150 VAL B O 1
ATOM 2134 N N . LEU B 1 151 ? 7.469 -12.719 -12.914 1 90.31 151 LEU B N 1
ATOM 2135 C CA . LEU B 1 151 ? 8.195 -13.844 -12.328 1 90.31 151 LEU B CA 1
ATOM 2136 C C . LEU B 1 151 ? 7.227 -14.867 -11.742 1 90.31 151 LEU B C 1
ATOM 2138 O O . LEU B 1 151 ? 7.457 -16.078 -11.836 1 90.31 151 LEU B O 1
ATOM 2142 N N . ALA B 1 152 ? 6.172 -14.398 -11.156 1 86.56 152 ALA B N 1
ATOM 2143 C CA . ALA B 1 152 ? 5.223 -15.273 -10.469 1 86.56 152 ALA B CA 1
ATOM 2144 C C . ALA B 1 152 ? 4.348 -16.031 -11.469 1 86.56 152 ALA B C 1
ATOM 2146 O O . ALA B 1 152 ? 3.807 -17.094 -11.148 1 86.56 152 ALA B O 1
ATOM 2147 N N . HIS B 1 153 ? 4.188 -15.531 -12.703 1 81.69 153 HIS B N 1
ATOM 2148 C CA . HIS B 1 153 ? 3.227 -16.141 -13.617 1 81.69 153 HIS B CA 1
ATOM 2149 C C . HIS B 1 153 ? 3.863 -16.406 -14.977 1 81.69 153 HIS B C 1
ATOM 2151 O O . HIS B 1 153 ? 3.168 -16.766 -15.938 1 81.69 153 HIS B O 1
ATOM 2157 N N . GLY B 1 154 ? 5.086 -16.062 -15.078 1 71.31 154 GLY B N 1
ATOM 2158 C CA . GLY B 1 154 ? 5.766 -16.312 -16.344 1 71.31 154 GLY B CA 1
ATOM 2159 C C . GLY B 1 154 ? 6.613 -17.578 -16.312 1 71.31 154 GLY B C 1
ATOM 2160 O O . GLY B 1 154 ? 6.793 -18.188 -15.25 1 71.31 154 GLY B O 1
#

Sequence (308 aa):
MSAATTLLVRLVHVVGMALVLGGAAFAWATLRAGGPGRADAGGSTASGGDQTPFAALYELVFWAAMGAMVVTGVGNLGALGPPGPSGRWGSLLTAKLLAVTAFVLGSFVRTLVVFRLRRSGPTGLGRSLLAKSYGATAAALLVLVALAEVLAHGMSAATTLLVRLVHVVGMALVLGGAAFAWATLRAGGPGRADAGGSTASGGDQTPFAALYELVFWAAMGAMVVTGVGNLGALGPPGPSGRWGSLLTAKLLAVTAFVLGSFVRTLVVFRLRRSGPTGLGRSLLAKSYGATAAALLVLVALAEVLAHG

Foldseek 3Di:
DDPVVLVVLVVLLVVLLCLLLVLLVVLLVLLVVLAPVVCPDPPPNVVSPDCLVSVLVSLVSNVVSLVSNVVSVVVNCVVVVPPDCDDDLNVLVVVLVVLSVVLVVLVVVLVVLSVVCVVPPDDNVSSVVNSVSSVVNNVSSVVSVVSVVVNVPD/DDPVVLVVLVVLLVVLLCLLLVLLVVLLVLLVVLAPPVCPDPPPNVVSPDCLVSVLVSLVSNVVSLVSNVVSVVVNCVVVVPDDCDDDLNVLVVVLVVLSVVLVVLVVVLVVLSVVCVVPPDDNVSSVVNSVSSVVNNVSSVVSVVSVVVNVPD

pLDDT: mean 86.28, std 16.96, range [36.34, 98.81]